Protein AF-A0A4Q3WSN3-F1 (afdb_monomer_lite)

pLDDT: mean 84.42, std 11.52, range [27.17, 97.75]

Structure (mmCIF, N/CA/C/O backbone):
data_AF-A0A4Q3WSN3-F1
#
_entry.id   AF-A0A4Q3WSN3-F1
#
loop_
_atom_site.group_PDB
_atom_site.id
_atom_site.type_symbol
_atom_site.label_atom_id
_atom_site.label_alt_id
_atom_site.label_comp_id
_atom_site.label_asym_id
_atom_site.label_entity_id
_atom_site.label_seq_id
_atom_site.pdbx_PDB_ins_code
_atom_site.Cartn_x
_atom_site.Cartn_y
_atom_site.Cartn_z
_atom_site.occupancy
_atom_site.B_iso_or_equiv
_atom_site.auth_seq_id
_atom_site.auth_comp_id
_atom_site.auth_asym_id
_atom_site.auth_atom_id
_atom_site.pdbx_PDB_model_num
ATOM 1 N N . MET A 1 1 ? 12.973 30.386 -37.280 1.00 54.97 1 MET A N 1
ATOM 2 C CA . MET A 1 1 ? 14.295 29.709 -37.227 1.00 54.97 1 MET A CA 1
ATOM 3 C C . MET A 1 1 ? 14.760 29.397 -35.796 1.00 54.97 1 MET A C 1
ATOM 5 O O . MET A 1 1 ? 15.075 28.245 -35.536 1.00 54.97 1 MET A O 1
ATOM 9 N N . LYS A 1 2 ? 14.720 30.347 -34.843 1.00 53.69 2 LYS A N 1
ATOM 10 C CA . LYS A 1 2 ? 15.169 30.148 -33.441 1.00 53.69 2 LYS A CA 1
ATOM 11 C C . LYS A 1 2 ? 14.444 29.024 -32.663 1.00 53.69 2 LYS A C 1
ATOM 13 O O . LYS A 1 2 ? 15.096 28.276 -31.946 1.00 53.69 2 LYS A O 1
ATOM 18 N N . ILE A 1 3 ? 13.136 28.836 -32.876 1.00 59.84 3 ILE A N 1
ATOM 19 C CA . ILE A 1 3 ? 12.333 27.790 -32.198 1.00 59.84 3 ILE A CA 1
ATOM 20 C C . ILE A 1 3 ? 12.778 26.368 -32.599 1.00 59.84 3 ILE A C 1
ATOM 22 O O . ILE A 1 3 ? 12.941 25.504 -31.742 1.00 59.84 3 ILE A O 1
ATOM 26 N N . LYS A 1 4 ? 13.068 26.132 -33.890 1.00 59.41 4 LYS A N 1
ATOM 27 C CA . LYS A 1 4 ? 13.553 24.828 -34.388 1.00 59.41 4 LYS A CA 1
ATOM 28 C C . LYS A 1 4 ? 14.944 24.475 -33.841 1.00 59.41 4 LYS A C 1
ATOM 30 O O . LYS A 1 4 ? 15.212 23.312 -33.558 1.00 59.41 4 LYS A O 1
ATOM 35 N N . VAL A 1 5 ? 15.805 25.478 -33.648 1.00 63.44 5 VAL A N 1
ATOM 36 C CA . VAL A 1 5 ? 17.151 25.301 -33.070 1.00 63.44 5 VAL A CA 1
ATOM 37 C C . VAL A 1 5 ? 17.076 24.952 -31.577 1.00 63.44 5 VAL A C 1
ATOM 39 O O . VAL A 1 5 ? 17.823 24.090 -31.117 1.00 63.44 5 VAL A O 1
ATOM 42 N N . GLY A 1 6 ? 16.149 25.564 -30.831 1.00 71.62 6 GLY A N 1
ATOM 43 C CA . GLY A 1 6 ? 15.911 25.243 -29.419 1.00 71.62 6 GLY A CA 1
ATOM 44 C C . GLY A 1 6 ? 15.385 23.821 -29.215 1.00 71.62 6 GLY A C 1
ATOM 45 O O . GLY A 1 6 ? 15.952 23.065 -28.428 1.00 71.62 6 GLY A O 1
ATOM 46 N N . LEU A 1 7 ? 14.373 23.418 -29.990 1.00 73.00 7 LEU A N 1
ATOM 47 C CA . LEU A 1 7 ? 13.791 22.073 -29.911 1.00 73.00 7 LEU A CA 1
ATOM 48 C C . LEU A 1 7 ? 14.817 20.977 -30.234 1.00 73.00 7 LEU A C 1
ATOM 50 O O . LEU A 1 7 ? 14.877 19.955 -29.554 1.00 73.00 7 LEU A O 1
ATOM 54 N N . HIS A 1 8 ? 15.678 21.212 -31.226 1.00 75.31 8 HIS A N 1
ATOM 55 C CA . HIS A 1 8 ? 16.747 20.279 -31.568 1.00 75.31 8 HIS A CA 1
ATOM 56 C C . HIS A 1 8 ? 17.756 20.104 -30.420 1.00 75.31 8 HIS A C 1
ATOM 58 O O . HIS A 1 8 ? 18.128 18.978 -30.098 1.00 75.31 8 HIS A O 1
ATOM 64 N N . ARG A 1 9 ? 18.156 21.192 -29.745 1.00 76.12 9 ARG A N 1
ATOM 65 C CA . ARG A 1 9 ? 19.045 21.119 -28.570 1.00 76.12 9 ARG A CA 1
ATOM 66 C C . ARG A 1 9 ? 18.406 20.373 -27.397 1.00 76.12 9 ARG A C 1
ATOM 68 O O . ARG A 1 9 ? 19.087 19.573 -26.762 1.00 76.12 9 ARG A O 1
ATOM 75 N N . ILE A 1 10 ? 17.114 20.582 -27.146 1.00 77.75 10 ILE A N 1
ATOM 76 C CA . ILE A 1 10 ? 16.371 19.873 -26.090 1.00 77.75 10 ILE A CA 1
ATOM 77 C C . ILE A 1 10 ? 16.348 18.367 -26.369 1.00 77.75 10 ILE A C 1
ATOM 79 O O . ILE A 1 10 ? 16.711 17.580 -25.499 1.00 77.75 10 ILE A O 1
ATOM 83 N N . LEU A 1 11 ? 16.016 17.961 -27.597 1.00 76.44 11 LEU A N 1
ATOM 84 C CA . LEU A 1 11 ? 16.022 16.550 -27.998 1.00 76.44 11 LEU A CA 1
ATOM 85 C C . LEU A 1 11 ? 17.419 15.920 -27.897 1.00 76.44 11 LEU A C 1
ATOM 87 O O . LEU A 1 11 ? 17.549 14.754 -27.525 1.00 76.44 11 LEU A O 1
ATOM 91 N N . LEU A 1 12 ? 18.477 16.686 -28.185 1.00 76.50 12 LEU A N 1
ATOM 92 C CA . LEU A 1 12 ? 19.854 16.220 -28.024 1.00 76.50 12 LEU A CA 1
ATOM 93 C C . LEU A 1 12 ? 20.207 15.953 -26.559 1.00 76.50 12 LEU A C 1
ATOM 95 O O . LEU A 1 12 ? 20.833 14.931 -26.299 1.00 76.50 12 LEU A O 1
ATOM 99 N N . VAL A 1 13 ? 19.807 16.826 -25.629 1.00 78.88 13 VAL A N 1
ATOM 100 C CA . VAL A 1 13 ? 20.036 16.648 -24.182 1.00 78.88 13 VAL A CA 1
ATOM 101 C C . VAL A 1 13 ? 19.176 15.510 -23.628 1.00 78.88 13 VAL A C 1
ATOM 103 O O . VAL A 1 13 ? 19.688 14.646 -22.918 1.00 78.88 13 VAL A O 1
ATOM 106 N N . MET A 1 14 ? 17.895 15.447 -24.001 1.00 79.62 14 MET A N 1
ATOM 107 C CA . MET A 1 14 ? 16.990 14.361 -23.603 1.00 79.62 14 MET A CA 1
ATOM 108 C C . MET A 1 14 ? 17.454 12.990 -24.108 1.00 79.62 14 MET A C 1
ATOM 110 O O . MET A 1 14 ? 17.225 11.990 -23.437 1.00 79.62 14 MET A O 1
ATOM 114 N N . GLY A 1 15 ? 18.142 12.931 -25.250 1.00 78.12 15 GLY A N 1
ATOM 115 C CA . GLY A 1 15 ? 18.692 11.695 -25.809 1.00 78.12 15 GLY A CA 1
ATOM 116 C C . GLY A 1 15 ? 20.049 11.253 -25.246 1.00 78.12 15 GLY A C 1
ATOM 117 O O . GLY A 1 15 ? 20.608 10.285 -25.762 1.00 78.12 15 GLY A O 1
ATOM 118 N N . GLN A 1 16 ? 20.620 11.945 -24.251 1.00 86.25 16 GLN A N 1
ATOM 119 C CA . GLN A 1 16 ? 21.882 11.540 -23.616 1.00 86.25 16 GLN A CA 1
ATOM 120 C C . GLN A 1 16 ? 21.647 10.512 -22.504 1.00 86.25 16 GLN A C 1
ATOM 122 O O . GLN A 1 16 ? 20.782 10.698 -21.652 1.00 86.25 16 GLN A O 1
ATOM 127 N N . MET A 1 17 ? 22.500 9.481 -22.436 1.00 83.31 17 MET A N 1
ATOM 128 C CA . MET A 1 17 ? 22.456 8.489 -21.348 1.00 83.31 17 MET A CA 1
ATOM 129 C C . MET A 1 17 ? 22.613 9.129 -19.962 1.00 83.31 17 MET A C 1
ATOM 131 O O . MET A 1 17 ? 21.962 8.705 -19.014 1.00 83.31 17 MET A O 1
ATOM 135 N N . ARG A 1 18 ? 23.425 10.191 -19.849 1.00 88.94 18 ARG A N 1
ATOM 136 C CA . ARG A 1 18 ? 23.633 10.922 -18.591 1.00 88.94 18 ARG A CA 1
ATOM 137 C C . ARG A 1 18 ? 22.324 11.486 -18.033 1.00 88.94 18 ARG A C 1
ATOM 139 O O . ARG A 1 18 ? 22.089 11.375 -16.836 1.00 88.94 18 ARG A O 1
ATOM 146 N N . THR A 1 19 ? 21.474 12.046 -18.892 1.00 90.06 19 THR A N 1
ATOM 147 C CA . THR A 1 19 ? 20.172 12.602 -18.502 1.00 90.06 19 THR A CA 1
ATOM 148 C C . THR A 1 19 ? 19.274 11.524 -17.903 1.00 90.06 19 THR A C 1
ATOM 150 O O . THR A 1 19 ? 18.751 11.707 -16.809 1.00 90.06 19 THR A O 1
ATOM 153 N N . ALA A 1 20 ? 19.158 10.372 -18.572 1.00 88.00 20 ALA A N 1
ATOM 154 C CA . ALA A 1 20 ? 18.346 9.254 -18.096 1.00 88.00 20 ALA A CA 1
ATOM 155 C C . ALA A 1 20 ? 18.846 8.697 -16.751 1.00 88.00 20 ALA A C 1
ATOM 157 O O . ALA A 1 20 ? 18.042 8.446 -15.858 1.00 88.00 20 ALA A O 1
ATOM 158 N N . VAL A 1 21 ? 20.166 8.555 -16.573 1.00 91.00 21 VAL A N 1
ATOM 159 C CA . VAL A 1 21 ? 20.759 8.077 -15.309 1.00 91.00 21 VAL A CA 1
ATOM 160 C C . VAL A 1 21 ? 20.507 9.059 -14.161 1.00 91.00 21 VAL A C 1
ATOM 162 O O . VAL A 1 21 ? 20.160 8.630 -13.064 1.00 91.00 21 VAL A O 1
ATOM 165 N N . ILE A 1 22 ? 20.622 10.369 -14.407 1.00 94.56 22 ILE A N 1
ATOM 166 C CA . ILE A 1 22 ? 20.301 11.393 -13.402 1.00 94.56 22 ILE A CA 1
ATOM 167 C C . ILE A 1 22 ? 18.818 11.323 -13.021 1.00 94.56 22 ILE A C 1
ATOM 169 O O . ILE A 1 22 ? 18.500 11.307 -11.836 1.00 94.56 22 ILE A O 1
ATOM 173 N N . LEU A 1 23 ? 17.915 11.238 -14.004 1.00 93.88 23 LEU A N 1
ATOM 174 C CA . LEU A 1 23 ? 16.472 11.137 -13.759 1.00 93.88 23 LEU A CA 1
ATOM 175 C C . LEU A 1 23 ? 16.110 9.875 -12.967 1.00 93.88 23 LEU A C 1
ATOM 177 O O . LEU A 1 23 ? 15.307 9.948 -12.042 1.00 93.88 23 LEU A O 1
ATOM 181 N N . LEU A 1 24 ? 16.745 8.741 -13.272 1.00 92.81 24 LEU A N 1
ATOM 182 C CA . LEU A 1 24 ? 16.567 7.508 -12.509 1.00 92.81 24 LEU A CA 1
ATOM 183 C C . LEU A 1 24 ? 17.041 7.666 -11.054 1.00 92.81 24 LEU A C 1
ATOM 185 O O . LEU A 1 24 ? 16.343 7.243 -10.135 1.00 92.81 24 LEU A O 1
ATOM 189 N N . GLY A 1 25 ? 18.189 8.317 -10.836 1.00 95.94 25 GLY A N 1
ATOM 190 C CA . GLY A 1 25 ? 18.681 8.642 -9.495 1.00 95.94 25 GLY A CA 1
ATOM 191 C C . GLY A 1 25 ? 17.732 9.561 -8.719 1.00 95.94 25 GLY A C 1
ATOM 192 O O . GLY A 1 25 ? 17.478 9.327 -7.540 1.00 95.94 25 GLY A O 1
ATOM 193 N N . LEU A 1 26 ? 17.140 10.557 -9.384 1.00 95.69 26 LEU A N 1
ATOM 194 C CA . LEU A 1 26 ? 16.126 11.428 -8.783 1.00 95.69 26 LEU A CA 1
ATOM 195 C C . LEU A 1 26 ? 14.852 10.658 -8.408 1.00 95.69 26 LEU A C 1
ATOM 197 O O . LEU A 1 26 ? 14.336 10.861 -7.312 1.00 95.69 26 LEU A O 1
ATOM 201 N N . CYS A 1 27 ? 14.374 9.742 -9.259 1.00 93.94 27 CYS A N 1
ATOM 202 C CA . CYS A 1 27 ? 13.260 8.853 -8.912 1.00 93.94 27 CYS A CA 1
ATOM 203 C C . CYS A 1 27 ? 13.571 7.999 -7.675 1.00 93.94 27 CYS A C 1
ATOM 205 O O . CYS A 1 27 ? 12.702 7.829 -6.821 1.00 93.94 27 CYS A O 1
ATOM 207 N N . ALA A 1 28 ? 14.795 7.473 -7.564 1.00 94.25 28 ALA A N 1
ATOM 208 C CA . ALA A 1 28 ? 15.207 6.671 -6.415 1.00 94.25 28 ALA A CA 1
ATOM 209 C C . ALA A 1 28 ? 15.218 7.500 -5.120 1.00 94.25 28 ALA A C 1
ATOM 211 O O . ALA A 1 28 ? 14.598 7.097 -4.138 1.00 94.25 28 ALA A O 1
ATOM 212 N N . LEU A 1 29 ? 15.833 8.688 -5.138 1.00 94.88 29 LEU A N 1
ATOM 213 C CA . LEU A 1 29 ? 15.851 9.600 -3.987 1.00 94.88 29 LEU A CA 1
ATOM 214 C C . LEU A 1 29 ? 14.441 10.027 -3.567 1.00 94.88 29 LEU A C 1
ATOM 216 O O . LEU A 1 29 ? 14.118 10.028 -2.382 1.00 94.88 29 LEU A O 1
ATOM 220 N N . ALA A 1 30 ? 13.585 10.341 -4.536 1.00 92.31 30 ALA A N 1
ATOM 221 C CA . ALA A 1 30 ? 12.192 10.669 -4.281 1.00 92.31 30 ALA A CA 1
ATOM 222 C C . ALA A 1 30 ? 11.421 9.511 -3.633 1.00 92.31 30 ALA A C 1
ATOM 224 O O . ALA A 1 30 ? 10.671 9.719 -2.683 1.00 92.31 30 ALA A O 1
ATOM 225 N N . SER A 1 31 ? 11.637 8.287 -4.123 1.00 91.81 31 SER A N 1
ATOM 226 C CA . SER A 1 31 ? 11.003 7.087 -3.569 1.00 91.81 31 SER A CA 1
ATOM 227 C C . SER A 1 31 ? 11.462 6.828 -2.132 1.00 91.81 31 SER A C 1
ATOM 229 O O . SER A 1 31 ? 10.642 6.479 -1.291 1.00 91.81 31 SER A O 1
ATOM 231 N N . MET A 1 32 ? 12.746 7.057 -1.829 1.00 93.62 32 MET A N 1
ATOM 232 C CA . MET A 1 32 ? 13.281 6.976 -0.463 1.00 93.62 32 MET A CA 1
ATOM 233 C C . MET A 1 32 ? 12.695 8.050 0.461 1.00 93.62 32 MET A C 1
ATOM 235 O O . MET A 1 32 ? 12.405 7.772 1.618 1.00 93.62 32 MET A O 1
ATOM 239 N N . ALA A 1 33 ? 12.485 9.275 -0.024 1.00 89.31 33 ALA A N 1
ATOM 240 C CA . ALA A 1 33 ? 11.832 10.308 0.780 1.00 89.31 33 ALA A CA 1
ATOM 241 C C . ALA A 1 33 ? 10.401 9.894 1.173 1.00 89.31 33 ALA A C 1
ATOM 243 O O . ALA A 1 33 ? 9.985 10.119 2.306 1.00 89.31 33 ALA A O 1
ATOM 244 N N . GLY A 1 34 ? 9.683 9.212 0.273 1.00 86.00 34 GLY A N 1
ATOM 245 C CA . GLY A 1 34 ? 8.345 8.681 0.544 1.00 86.00 34 GLY A CA 1
ATOM 246 C C . GLY A 1 34 ? 8.291 7.586 1.612 1.00 86.00 34 GLY A C 1
ATOM 247 O O . GLY A 1 34 ? 7.229 7.360 2.177 1.00 86.00 34 GLY A O 1
ATOM 248 N N . THR A 1 35 ? 9.406 6.927 1.946 1.00 89.25 35 THR A N 1
ATOM 249 C CA . THR A 1 35 ? 9.421 5.934 3.035 1.00 89.25 35 THR A CA 1
ATOM 250 C C . THR A 1 35 ? 9.577 6.557 4.421 1.00 89.25 35 THR A C 1
ATOM 252 O O . THR A 1 35 ? 9.413 5.855 5.411 1.00 89.25 35 THR A O 1
ATOM 255 N N . LEU A 1 36 ? 9.910 7.852 4.513 1.00 90.06 36 LEU A N 1
ATOM 256 C CA . LEU A 1 36 ? 10.064 8.556 5.794 1.00 90.06 36 LEU A CA 1
ATOM 257 C C . LEU A 1 36 ? 8.726 8.974 6.415 1.00 90.06 36 LEU A C 1
ATOM 259 O O . LEU A 1 36 ? 8.669 9.268 7.604 1.00 90.06 36 LEU A O 1
ATOM 263 N N . VAL A 1 37 ? 7.666 9.031 5.608 1.00 88.94 37 VAL A N 1
ATOM 264 C CA . VAL A 1 37 ? 6.330 9.471 6.018 1.00 88.94 37 VAL A CA 1
ATOM 265 C C . VAL A 1 37 ? 5.345 8.374 5.648 1.00 88.94 37 VAL A C 1
ATOM 267 O O . VAL A 1 37 ? 5.343 7.912 4.505 1.00 88.94 37 VAL A O 1
ATOM 270 N N . VAL A 1 38 ? 4.499 7.961 6.595 1.00 87.19 38 VAL A N 1
ATOM 271 C CA . VAL A 1 38 ? 3.431 6.987 6.323 1.00 87.19 38 VAL A CA 1
ATOM 272 C C . VAL A 1 38 ? 2.556 7.534 5.198 1.00 87.19 38 VAL A C 1
ATOM 274 O O . VAL A 1 38 ? 2.161 8.693 5.244 1.00 87.19 38 VAL A O 1
ATOM 277 N N . GLN A 1 39 ? 2.296 6.745 4.157 1.00 87.56 39 GLN A N 1
ATOM 278 C CA . GLN A 1 39 ? 1.632 7.222 2.938 1.00 87.56 39 GLN A CA 1
ATOM 279 C C . GLN A 1 39 ? 0.114 7.008 2.998 1.00 87.56 39 GLN A C 1
ATOM 281 O O . GLN A 1 39 ? -0.350 5.960 3.444 1.00 87.56 39 GLN A O 1
ATOM 286 N N . GLY A 1 40 ? -0.652 7.959 2.461 1.00 84.06 40 GLY A N 1
ATOM 287 C CA . GLY A 1 40 ? -2.086 7.808 2.202 1.00 84.06 40 GLY A CA 1
ATOM 288 C C . GLY A 1 40 ? -2.999 7.829 3.431 1.00 84.06 40 GLY A C 1
ATOM 289 O O . GLY A 1 40 ? -4.118 7.326 3.333 1.00 84.06 40 GLY A O 1
ATOM 290 N N . LEU A 1 41 ? -2.553 8.387 4.560 1.00 83.69 41 LEU A N 1
ATOM 291 C CA . LEU A 1 41 ? -3.412 8.559 5.735 1.00 83.69 41 LEU A CA 1
ATOM 292 C C . LEU A 1 41 ? -4.410 9.721 5.550 1.00 83.69 41 LEU A C 1
ATOM 294 O O . LEU A 1 41 ? -4.170 10.641 4.755 1.00 83.69 41 LEU A O 1
ATOM 298 N N . PRO A 1 42 ? -5.525 9.719 6.297 1.00 83.56 42 PRO A N 1
ATOM 299 C CA . PRO A 1 42 ? -6.348 10.904 6.495 1.00 83.56 42 PRO A CA 1
ATOM 300 C C . PRO A 1 42 ? -5.538 12.096 7.026 1.00 83.56 42 PRO A C 1
ATOM 302 O O . PRO A 1 42 ? -4.603 11.941 7.812 1.00 83.56 42 PRO A O 1
ATOM 305 N N . ILE A 1 43 ? -5.923 13.322 6.650 1.00 85.00 43 ILE A N 1
ATOM 306 C CA . ILE A 1 43 ? -5.222 14.533 7.128 1.00 85.00 43 ILE A CA 1
ATOM 307 C C . ILE A 1 43 ? -5.269 14.679 8.655 1.00 85.00 43 ILE A C 1
ATOM 309 O O . ILE A 1 43 ? -4.337 15.224 9.238 1.00 85.00 43 ILE A O 1
ATOM 313 N N . GLN A 1 44 ? -6.332 14.178 9.291 1.00 85.38 44 GLN A N 1
ATOM 314 C CA . GLN A 1 44 ? -6.528 14.223 10.743 1.00 85.38 44 GLN A CA 1
ATOM 315 C C . GLN A 1 44 ? -5.375 13.506 11.464 1.00 85.38 44 GLN A C 1
ATOM 317 O O . GLN A 1 44 ? -4.793 14.052 12.398 1.00 85.38 44 GLN A O 1
ATOM 322 N N . ASP A 1 45 ? -4.989 12.336 10.952 1.00 87.50 45 ASP A N 1
ATOM 323 C CA . ASP A 1 45 ? -3.947 11.489 11.534 1.00 87.50 45 ASP A CA 1
ATOM 324 C C . ASP A 1 45 ? -2.565 12.126 11.351 1.00 87.50 45 ASP A C 1
ATOM 326 O O . ASP A 1 45 ? -1.751 12.140 12.270 1.00 87.50 45 ASP A O 1
ATOM 330 N N . TYR A 1 46 ? -2.317 12.769 10.203 1.00 90.06 46 TYR A N 1
ATOM 331 C CA . TYR A 1 46 ? -1.100 13.564 10.023 1.00 90.06 46 TYR A CA 1
ATOM 332 C C . TYR A 1 46 ? -1.038 14.770 10.966 1.00 90.06 46 TYR A C 1
ATOM 334 O O . TYR A 1 46 ? 0.046 15.131 11.421 1.00 90.06 46 TYR A O 1
ATOM 342 N N . VAL A 1 47 ? -2.170 15.428 11.236 1.00 91.12 47 VAL A N 1
ATOM 343 C CA . VAL A 1 47 ? -2.230 16.553 12.181 1.00 91.12 47 VAL A CA 1
ATOM 344 C C . VAL A 1 47 ? -1.984 16.075 13.610 1.00 91.12 47 VAL A C 1
ATOM 346 O O . VAL A 1 47 ? -1.294 16.777 14.345 1.00 91.12 47 VAL A O 1
ATOM 349 N N . ALA A 1 48 ? -2.505 14.906 13.984 1.00 89.00 48 ALA A N 1
ATOM 350 C CA . ALA A 1 48 ? -2.264 14.304 15.291 1.00 89.00 48 ALA A CA 1
ATOM 351 C C . ALA A 1 48 ? -0.779 13.958 15.494 1.00 89.00 48 ALA A C 1
ATOM 353 O O . ALA A 1 48 ? -0.216 14.293 16.531 1.00 89.00 48 ALA A O 1
ATOM 354 N N . GLU A 1 49 ? -0.134 13.371 14.482 1.00 89.62 49 GLU A N 1
ATOM 355 C CA . GLU A 1 49 ? 1.261 12.917 14.569 1.00 89.62 49 GLU A CA 1
ATOM 356 C C . GLU A 1 49 ? 2.285 14.062 14.431 1.00 89.62 49 GLU A C 1
ATOM 358 O O . GLU A 1 49 ? 3.252 14.149 15.185 1.00 89.62 49 GLU A O 1
ATOM 363 N N . TYR A 1 50 ? 2.095 14.966 13.461 1.00 90.69 50 TYR A N 1
ATOM 364 C CA . TYR A 1 50 ? 3.100 15.975 13.084 1.00 90.69 50 TYR A CA 1
ATOM 365 C C . TYR A 1 50 ? 2.708 17.416 13.452 1.00 90.69 50 TYR A C 1
ATOM 367 O O . TYR A 1 50 ? 3.502 18.349 13.284 1.00 90.69 50 TYR A O 1
ATOM 375 N N . GLY A 1 51 ? 1.480 17.634 13.921 1.00 93.00 51 GLY A N 1
ATOM 376 C CA . GLY A 1 51 ? 0.916 18.960 14.150 1.00 93.00 51 GLY A CA 1
ATOM 377 C C . GLY A 1 51 ? 0.445 19.660 12.866 1.00 93.00 51 GLY A C 1
ATOM 378 O O . GLY A 1 51 ? 0.818 19.323 11.740 1.00 93.00 51 GLY A O 1
ATOM 379 N N . VAL A 1 52 ? -0.374 20.704 13.035 1.00 92.38 52 VAL A N 1
ATOM 380 C CA . VAL A 1 52 ? -1.081 21.396 11.936 1.00 92.38 52 VAL A CA 1
ATOM 381 C C . VAL A 1 52 ? -0.139 21.948 10.857 1.00 92.38 52 VAL A C 1
ATOM 383 O O . VAL A 1 52 ? -0.447 21.879 9.665 1.00 92.38 52 VAL A O 1
ATOM 386 N N . VAL A 1 53 ? 1.002 22.518 11.258 1.00 95.19 53 VAL A N 1
ATOM 387 C CA . VAL A 1 53 ? 1.939 23.170 10.327 1.00 95.19 53 VAL A CA 1
ATOM 388 C C . VAL A 1 53 ? 2.618 22.139 9.427 1.00 95.19 53 VAL A C 1
ATOM 390 O O . VAL A 1 53 ? 2.575 22.277 8.204 1.00 95.19 53 VAL A O 1
ATOM 393 N N . TRP A 1 54 ? 3.207 21.091 10.005 1.00 92.81 54 TRP A N 1
ATOM 394 C CA . TRP A 1 54 ? 3.934 20.080 9.237 1.00 92.81 54 TRP A CA 1
ATOM 395 C C . TRP A 1 54 ? 3.002 19.184 8.430 1.00 92.81 54 TRP A C 1
ATOM 397 O O . TRP A 1 54 ? 3.301 18.928 7.266 1.00 92.81 54 TRP A O 1
ATOM 407 N N . ALA A 1 55 ? 1.837 18.813 8.971 1.00 92.38 55 ALA A N 1
ATOM 408 C CA . ALA A 1 55 ? 0.815 18.088 8.217 1.00 92.38 55 ALA A CA 1
ATOM 409 C C . ALA A 1 55 ? 0.437 18.833 6.927 1.00 92.38 55 ALA A C 1
ATOM 411 O O . ALA A 1 55 ? 0.375 18.247 5.847 1.00 92.38 55 ALA A O 1
ATOM 412 N N . ARG A 1 56 ? 0.278 20.159 7.008 1.00 91.44 56 ARG A N 1
ATOM 413 C CA . ARG A 1 56 ? -0.019 21.013 5.853 1.00 91.44 56 ARG A CA 1
ATOM 414 C C . ARG A 1 56 ? 1.137 21.082 4.849 1.00 91.44 56 ARG A C 1
ATOM 416 O O . ARG A 1 56 ? 0.891 21.057 3.644 1.00 91.44 56 ARG A O 1
ATOM 423 N N . VAL A 1 57 ? 2.383 21.165 5.320 1.00 93.44 57 VAL A N 1
ATOM 424 C CA . VAL A 1 57 ? 3.573 21.139 4.450 1.00 93.44 57 VAL A CA 1
ATOM 425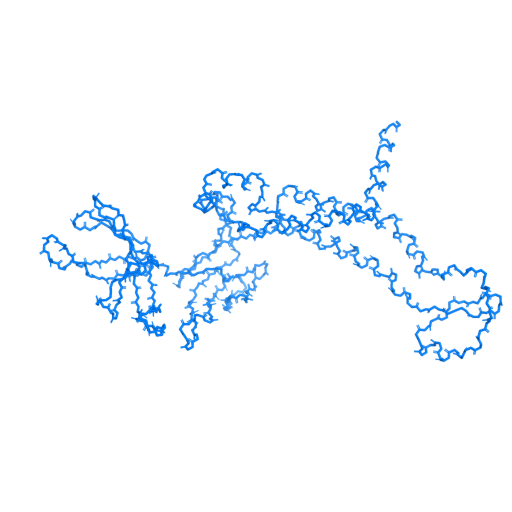 C C . VAL A 1 57 ? 3.660 19.809 3.705 1.00 93.44 57 VAL A C 1
ATOM 427 O O . VAL A 1 57 ? 3.782 19.809 2.479 1.00 93.44 57 VAL A O 1
ATOM 430 N N . LEU A 1 58 ? 3.547 18.684 4.414 1.00 92.75 58 LEU A N 1
ATOM 431 C CA . LEU A 1 58 ? 3.567 17.342 3.826 1.00 92.75 58 LEU A CA 1
ATOM 432 C C . LEU A 1 58 ? 2.453 17.175 2.786 1.00 92.75 58 LEU A C 1
ATOM 434 O O . LEU A 1 58 ? 2.695 16.667 1.691 1.00 92.75 58 LEU A O 1
ATOM 438 N N . TRP A 1 59 ? 1.259 17.677 3.102 1.00 89.69 59 TRP A N 1
ATOM 439 C CA . TRP A 1 59 ? 0.103 17.633 2.217 1.00 89.69 59 TRP A CA 1
ATOM 440 C C . TRP A 1 59 ? 0.330 18.401 0.910 1.00 89.69 59 TRP A C 1
ATOM 442 O O . TRP A 1 59 ? 0.234 17.833 -0.177 1.00 89.69 59 TRP A O 1
ATOM 452 N N . TYR A 1 60 ? 0.679 19.690 0.986 1.00 90.81 60 TYR A N 1
ATOM 453 C CA . TYR A 1 60 ? 0.823 20.527 -0.212 1.00 90.81 60 TYR A CA 1
ATOM 454 C C . TYR A 1 60 ? 2.043 20.183 -1.064 1.00 90.81 60 TYR A C 1
ATOM 456 O O . TYR A 1 60 ? 2.022 20.371 -2.280 1.00 90.81 60 TYR A O 1
ATOM 464 N N . THR A 1 61 ? 3.106 19.667 -0.448 1.00 92.38 61 THR A N 1
ATOM 465 C CA . THR A 1 61 ? 4.265 19.153 -1.189 1.00 92.38 61 THR A CA 1
ATOM 466 C C . THR A 1 61 ? 3.977 17.806 -1.855 1.00 92.38 61 THR A C 1
ATOM 468 O O . THR A 1 61 ? 4.727 17.402 -2.743 1.00 92.38 61 THR A O 1
ATOM 471 N N . GLY A 1 62 ? 2.892 17.118 -1.483 1.00 91.38 62 GLY A N 1
ATOM 472 C CA . GLY A 1 62 ? 2.559 15.783 -1.977 1.00 91.38 62 GLY A CA 1
ATOM 473 C C . GLY A 1 62 ? 3.432 14.679 -1.375 1.00 91.38 62 GLY A C 1
ATOM 474 O O . GLY A 1 62 ? 3.522 13.602 -1.953 1.00 91.38 62 GLY A O 1
ATOM 475 N N . LEU A 1 63 ? 4.088 14.929 -0.236 1.00 91.88 63 LEU A N 1
ATOM 476 C CA . LEU A 1 63 ? 4.895 13.926 0.472 1.00 91.88 63 LEU A CA 1
ATOM 477 C C . LEU A 1 63 ? 4.042 12.851 1.165 1.00 91.88 63 LEU A C 1
ATOM 479 O O . LEU A 1 63 ? 4.570 11.806 1.532 1.00 91.88 63 LEU A O 1
ATOM 483 N N . THR A 1 64 ? 2.738 13.088 1.315 1.00 90.56 64 THR A N 1
ATOM 484 C CA . THR A 1 64 ? 1.761 12.117 1.836 1.00 90.56 64 THR A CA 1
ATOM 485 C C . THR A 1 64 ? 1.298 11.092 0.791 1.00 90.56 64 THR A C 1
ATOM 487 O O . THR A 1 64 ? 0.807 10.030 1.164 1.00 90.56 64 THR A O 1
ATOM 490 N N . ASP A 1 65 ? 1.456 11.384 -0.507 1.00 89.12 65 ASP A N 1
ATOM 491 C CA . ASP A 1 65 ? 1.194 10.467 -1.630 1.00 89.12 65 ASP A CA 1
ATOM 492 C C . ASP A 1 65 ? 2.216 10.732 -2.754 1.00 89.12 65 ASP A C 1
ATOM 494 O O . ASP A 1 65 ? 1.907 11.285 -3.818 1.00 89.12 65 ASP A O 1
ATOM 498 N N . VAL A 1 66 ? 3.479 10.370 -2.491 1.00 92.12 66 VAL A N 1
ATOM 499 C CA . VAL A 1 66 ? 4.631 10.707 -3.352 1.00 92.12 66 VAL A CA 1
ATOM 500 C C . VAL A 1 66 ? 4.455 10.200 -4.782 1.00 92.12 66 VAL A C 1
ATOM 502 O O . VAL A 1 66 ? 4.793 10.895 -5.738 1.00 92.12 66 VAL A O 1
ATOM 505 N N . PHE A 1 67 ? 3.893 9.003 -4.956 1.00 89.31 67 PHE A N 1
ATOM 506 C CA . PHE A 1 67 ? 3.770 8.368 -6.271 1.00 89.31 67 PHE A CA 1
ATOM 507 C C . PHE A 1 67 ? 2.727 9.033 -7.177 1.00 89.31 67 PHE A C 1
ATOM 509 O O . PHE A 1 67 ? 2.778 8.849 -8.395 1.00 89.31 67 PHE A O 1
ATOM 516 N N . ARG A 1 68 ? 1.810 9.826 -6.608 1.00 89.56 68 ARG A N 1
ATOM 517 C CA . ARG A 1 68 ? 0.859 10.660 -7.358 1.00 89.56 68 ARG A CA 1
ATOM 518 C C . ARG A 1 68 ? 1.240 12.137 -7.389 1.00 89.56 68 ARG A C 1
ATOM 520 O O . ARG A 1 68 ? 0.604 12.910 -8.108 1.00 89.56 68 ARG A O 1
ATOM 527 N N . ALA A 1 69 ? 2.268 12.544 -6.647 1.00 92.06 69 ALA A N 1
ATOM 528 C CA . ALA A 1 69 ? 2.696 13.929 -6.597 1.00 92.06 69 ALA A CA 1
ATOM 529 C C . ALA A 1 69 ? 3.151 14.421 -7.980 1.00 92.06 69 ALA A C 1
ATOM 531 O O . ALA A 1 69 ? 3.908 13.757 -8.694 1.00 92.06 69 ALA A O 1
ATOM 532 N N . TRP A 1 70 ? 2.710 15.624 -8.357 1.00 93.00 70 TRP A N 1
ATOM 533 C CA . TRP A 1 70 ? 2.948 16.198 -9.687 1.00 93.00 70 TRP A CA 1
ATOM 534 C C . TRP A 1 70 ? 4.438 16.273 -10.048 1.00 93.00 70 TRP A C 1
ATOM 536 O O . TRP A 1 70 ? 4.806 16.076 -11.205 1.00 93.00 70 TRP A O 1
ATOM 546 N N . TRP A 1 71 ? 5.304 16.523 -9.063 1.00 94.81 71 TRP A N 1
ATOM 547 C CA . TRP A 1 71 ? 6.747 16.612 -9.261 1.00 94.81 71 TRP A CA 1
ATOM 548 C C . TRP A 1 71 ? 7.365 15.230 -9.516 1.00 94.81 71 TRP A C 1
ATOM 550 O O . TRP A 1 71 ? 8.216 15.103 -10.395 1.00 94.81 71 TRP A O 1
ATOM 560 N N . PHE A 1 72 ? 6.904 14.179 -8.828 1.00 94.69 72 PHE A N 1
ATOM 561 C CA . PHE A 1 72 ? 7.389 12.811 -9.025 1.00 94.69 72 PHE A CA 1
ATOM 562 C C . PHE A 1 72 ? 6.941 12.269 -10.381 1.00 94.69 72 PHE A C 1
ATOM 564 O O . PHE A 1 72 ? 7.757 11.776 -11.162 1.00 94.69 72 PHE A O 1
ATOM 571 N N . VAL A 1 73 ? 5.654 12.441 -10.698 1.00 94.00 73 VAL A N 1
ATOM 572 C CA . VAL A 1 73 ? 5.086 12.094 -12.007 1.00 94.00 73 VAL A CA 1
ATOM 573 C C . VAL A 1 73 ? 5.798 12.870 -13.113 1.00 94.00 73 VAL A C 1
ATOM 575 O O . VAL A 1 73 ? 6.129 12.293 -14.146 1.00 94.00 73 VAL A O 1
ATOM 578 N N . GLY A 1 74 ? 6.119 14.146 -12.880 1.00 94.88 74 GLY A N 1
ATOM 579 C CA . GLY A 1 74 ? 6.946 14.952 -13.771 1.00 94.88 74 GLY A CA 1
ATOM 580 C C . GLY A 1 74 ? 8.298 14.295 -14.054 1.00 94.88 74 GLY A C 1
ATOM 581 O O . GLY A 1 74 ? 8.615 14.037 -15.214 1.00 94.88 74 GLY A O 1
ATOM 582 N N . ILE A 1 75 ? 9.072 13.952 -13.018 1.00 94.62 75 ILE A N 1
ATOM 583 C CA . ILE A 1 75 ? 10.371 13.271 -13.178 1.00 94.62 75 ILE A CA 1
ATOM 584 C C . ILE A 1 75 ? 10.203 11.955 -13.957 1.00 94.62 75 ILE A C 1
ATOM 586 O O . ILE A 1 75 ? 10.981 11.682 -14.873 1.00 94.62 75 ILE A O 1
ATOM 590 N N . LEU A 1 76 ? 9.166 11.171 -13.653 1.00 94.44 76 LEU A N 1
ATOM 591 C CA . LEU A 1 76 ? 8.904 9.881 -14.294 1.00 94.44 76 LEU A CA 1
ATOM 592 C C . LEU A 1 76 ? 8.530 10.021 -15.782 1.00 94.44 76 LEU A C 1
ATOM 594 O O . LEU A 1 76 ? 9.037 9.278 -16.622 1.00 94.44 76 LEU A O 1
ATOM 598 N N . VAL A 1 77 ? 7.706 11.010 -16.140 1.00 94.50 77 VAL A N 1
ATOM 599 C CA . VAL A 1 77 ? 7.363 11.330 -17.538 1.00 94.50 77 VAL A CA 1
ATOM 600 C C . VAL A 1 77 ? 8.590 11.832 -18.304 1.00 94.50 77 VAL A C 1
ATOM 602 O O . VAL A 1 77 ? 8.806 11.450 -19.461 1.00 94.50 77 VAL A O 1
ATOM 605 N N . PHE A 1 78 ? 9.439 12.641 -17.667 1.00 93.62 78 PHE A N 1
ATOM 606 C CA . PHE A 1 78 ? 10.713 13.065 -18.249 1.00 93.62 78 PHE A CA 1
ATOM 607 C C . PHE A 1 78 ? 11.658 11.880 -18.471 1.00 93.62 78 PHE A C 1
ATOM 609 O O . PHE A 1 78 ? 12.287 11.799 -19.530 1.00 93.62 78 PHE A O 1
ATOM 616 N N . LEU A 1 79 ? 11.725 10.938 -17.526 1.00 93.94 79 LEU A N 1
ATOM 617 C CA . LEU A 1 79 ? 12.496 9.704 -17.668 1.00 93.94 79 LEU A CA 1
ATOM 618 C C . LEU A 1 79 ? 11.987 8.879 -18.855 1.00 93.94 79 LEU A C 1
ATOM 620 O O . LEU A 1 79 ? 12.780 8.518 -19.723 1.00 93.94 79 LEU A O 1
ATOM 624 N N . LEU A 1 80 ? 10.673 8.650 -18.948 1.00 94.88 80 LEU A N 1
ATOM 625 C CA . LEU A 1 80 ? 10.046 7.942 -20.070 1.00 94.88 80 LEU A CA 1
ATOM 626 C C . LEU A 1 80 ? 10.365 8.605 -21.413 1.00 94.88 80 LEU A C 1
ATOM 628 O O . LEU A 1 80 ? 10.731 7.925 -22.374 1.00 94.88 80 LEU A O 1
ATOM 632 N N . THR A 1 81 ? 10.282 9.933 -21.476 1.00 93.38 81 THR A N 1
ATOM 633 C CA . THR A 1 81 ? 10.597 10.702 -22.686 1.00 93.38 81 THR A CA 1
ATOM 634 C C . THR A 1 81 ? 12.076 10.568 -23.053 1.00 93.38 81 THR A C 1
ATOM 636 O O . THR A 1 81 ? 12.404 10.278 -24.202 1.00 93.38 81 THR A O 1
ATOM 639 N N . SER A 1 82 ? 12.981 10.716 -22.081 1.00 93.44 82 SER A N 1
ATOM 640 C CA . SER A 1 82 ? 14.429 10.597 -22.287 1.00 93.44 82 SER A CA 1
ATOM 641 C C . SER A 1 82 ? 14.825 9.199 -22.773 1.00 93.44 82 SER A C 1
ATOM 643 O O . SER A 1 82 ? 15.527 9.066 -23.779 1.00 93.44 82 SER A O 1
ATOM 645 N N . VAL A 1 83 ? 14.317 8.151 -22.118 1.00 93.00 83 VAL A N 1
ATOM 646 C CA . VAL A 1 83 ? 14.554 6.751 -22.500 1.00 93.00 83 VAL A CA 1
ATOM 647 C C . VAL A 1 83 ? 13.988 6.476 -23.895 1.00 93.00 83 VAL A C 1
ATOM 649 O O . VAL A 1 83 ? 14.683 5.886 -24.722 1.00 93.00 83 VAL A O 1
ATOM 652 N N . SER A 1 84 ? 12.788 6.972 -24.210 1.00 92.81 84 SER A N 1
ATOM 653 C CA . SER A 1 84 ? 12.182 6.825 -25.541 1.00 92.81 84 SER A CA 1
ATOM 654 C C . SER A 1 84 ? 13.031 7.480 -26.633 1.00 92.81 84 SER A C 1
ATOM 656 O O . SER A 1 84 ? 13.356 6.834 -27.628 1.00 92.81 84 SER A O 1
ATOM 658 N N . VAL A 1 85 ? 13.474 8.728 -26.433 1.00 92.00 85 VAL A N 1
ATOM 659 C CA . VAL A 1 85 ? 14.352 9.432 -27.386 1.00 92.00 85 VAL A CA 1
ATOM 660 C C . VAL A 1 85 ? 15.690 8.702 -27.546 1.00 92.00 85 VAL A C 1
ATOM 662 O O . VAL A 1 85 ? 16.187 8.568 -28.668 1.00 92.00 85 VAL A O 1
ATOM 665 N N . CYS A 1 86 ? 16.263 8.180 -26.455 1.00 89.19 86 CYS A N 1
ATOM 666 C CA . CYS A 1 86 ? 17.488 7.380 -26.493 1.00 89.19 86 CYS A CA 1
ATOM 667 C C . CYS A 1 86 ? 17.316 6.122 -27.363 1.00 89.19 86 CYS A C 1
ATOM 669 O O . CYS A 1 86 ? 18.161 5.861 -28.226 1.00 89.19 86 CYS A O 1
ATOM 671 N N . VAL A 1 87 ? 16.210 5.388 -27.190 1.00 90.56 87 VAL A N 1
ATOM 672 C CA . VAL A 1 87 ? 15.877 4.196 -27.990 1.00 90.56 87 VAL A CA 1
ATOM 673 C C . VAL A 1 87 ? 15.636 4.550 -29.450 1.00 90.56 87 VAL A C 1
ATOM 675 O O . VAL A 1 87 ? 16.184 3.892 -30.329 1.00 90.56 87 VAL A O 1
ATOM 678 N N . MET A 1 88 ? 14.878 5.608 -29.736 1.00 89.19 88 MET A N 1
ATOM 679 C CA . MET A 1 88 ? 14.600 6.032 -31.112 1.00 89.19 88 MET A CA 1
ATOM 680 C C . MET A 1 88 ? 15.875 6.423 -31.866 1.00 89.19 88 MET A C 1
ATOM 682 O O . MET A 1 88 ? 16.016 6.121 -33.050 1.00 89.19 88 MET A O 1
ATOM 686 N N . ARG A 1 89 ? 16.823 7.077 -31.184 1.00 86.75 89 ARG A N 1
ATOM 687 C CA . ARG A 1 89 ? 18.070 7.548 -31.794 1.00 86.75 89 ARG A CA 1
ATOM 688 C C . ARG A 1 89 ? 19.105 6.436 -31.973 1.00 86.75 89 ARG A C 1
ATOM 690 O O . ARG A 1 89 ? 19.707 6.336 -33.039 1.00 86.75 89 ARG A O 1
ATOM 697 N N . ASN A 1 90 ? 19.330 5.621 -30.943 1.00 85.19 90 ASN A N 1
ATOM 698 C CA . ASN A 1 90 ? 20.408 4.624 -30.933 1.00 85.19 90 ASN A CA 1
ATOM 699 C C . ASN A 1 90 ? 19.935 3.232 -31.384 1.00 85.19 90 ASN A C 1
ATOM 701 O O . ASN A 1 90 ? 20.714 2.454 -31.939 1.00 85.19 90 ASN A O 1
ATOM 705 N N . GLY A 1 91 ? 18.648 2.928 -31.210 1.00 86.19 91 GLY A N 1
ATOM 706 C CA . GLY A 1 91 ? 18.034 1.653 -31.571 1.00 86.19 91 GLY A CA 1
ATOM 707 C C . GLY A 1 91 ? 18.276 1.234 -33.024 1.00 86.19 91 GLY A C 1
ATOM 708 O O . GLY A 1 91 ? 18.712 0.105 -33.235 1.00 86.19 91 GLY A O 1
ATOM 709 N N . PRO A 1 92 ? 18.102 2.100 -34.043 1.00 87.12 92 PRO A N 1
ATOM 710 C CA . PRO A 1 92 ? 18.363 1.723 -35.433 1.00 87.12 92 PRO A CA 1
ATOM 711 C C . PRO A 1 92 ? 19.812 1.284 -35.685 1.00 87.12 92 PRO A C 1
ATOM 713 O O . PRO A 1 92 ? 20.049 0.332 -36.427 1.00 87.12 92 PRO A O 1
ATOM 716 N N . GLN A 1 93 ? 20.789 1.943 -35.053 1.00 83.69 93 GLN A N 1
ATOM 717 C CA . GLN A 1 93 ? 22.204 1.585 -35.181 1.00 83.69 93 GLN A CA 1
ATOM 718 C C . GLN A 1 93 ? 22.494 0.234 -34.519 1.00 83.69 93 GLN A C 1
ATOM 720 O O . GLN A 1 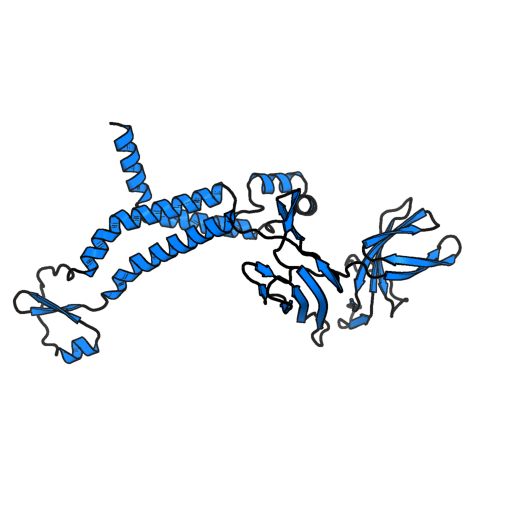93 ? 23.135 -0.621 -35.128 1.00 83.69 93 GLN A O 1
ATOM 725 N N . ILE A 1 94 ? 21.955 0.004 -33.319 1.00 82.25 94 ILE A N 1
ATOM 726 C CA . ILE A 1 94 ? 22.092 -1.268 -32.594 1.00 82.25 94 ILE A CA 1
ATOM 727 C C . ILE A 1 94 ? 21.375 -2.401 -33.344 1.00 82.25 94 ILE A C 1
ATOM 729 O O . ILE A 1 94 ? 21.907 -3.502 -33.463 1.00 82.25 94 ILE A O 1
ATOM 733 N N . GLY A 1 95 ? 20.211 -2.122 -33.933 1.00 81.62 95 GLY A N 1
ATOM 734 C CA . GLY A 1 95 ? 19.458 -3.046 -34.782 1.00 81.62 95 GLY A CA 1
ATOM 735 C C . GLY A 1 95 ? 20.210 -3.435 -36.055 1.00 81.62 95 GLY A C 1
ATOM 736 O O . GLY A 1 95 ? 20.231 -4.606 -36.432 1.00 81.62 95 GLY A O 1
ATOM 737 N N . ARG A 1 96 ? 20.896 -2.483 -36.699 1.00 79.25 96 ARG A N 1
ATOM 738 C CA . ARG A 1 96 ? 21.808 -2.788 -37.813 1.00 79.25 96 ARG A CA 1
ATOM 739 C C . ARG A 1 96 ? 23.007 -3.603 -37.336 1.00 79.25 96 ARG A C 1
ATOM 741 O O . ARG A 1 96 ? 23.342 -4.586 -37.982 1.00 79.25 96 ARG A O 1
ATOM 748 N N . ALA A 1 97 ? 23.596 -3.269 -36.188 1.00 72.38 97 ALA A N 1
ATOM 749 C CA . ALA A 1 97 ? 24.715 -4.009 -35.598 1.00 72.38 97 ALA A CA 1
ATOM 750 C C . ALA A 1 97 ? 24.343 -5.426 -35.121 1.00 72.38 97 ALA A C 1
ATOM 752 O O . ALA A 1 97 ? 25.225 -6.263 -34.957 1.00 72.38 97 ALA A O 1
ATOM 753 N N . LEU A 1 98 ? 23.058 -5.707 -34.883 1.00 72.06 98 LEU A N 1
ATOM 754 C CA . LEU A 1 98 ? 22.539 -7.056 -34.645 1.00 72.06 98 LEU A CA 1
ATOM 755 C C . LEU A 1 98 ? 22.538 -7.904 -35.922 1.00 72.06 98 LEU A C 1
ATOM 757 O O . LEU A 1 98 ? 22.796 -9.103 -35.851 1.00 72.06 98 LEU A O 1
ATOM 761 N N . LYS A 1 99 ? 22.245 -7.280 -37.070 1.00 70.00 99 LYS A N 1
ATOM 762 C CA . LYS A 1 99 ? 22.170 -7.934 -38.385 1.00 70.00 99 LYS A CA 1
ATOM 763 C C . LYS A 1 99 ? 23.522 -7.994 -39.100 1.00 70.00 99 LYS A C 1
ATOM 765 O O . LYS A 1 99 ? 23.754 -8.913 -39.876 1.00 70.00 99 LYS A O 1
ATOM 770 N N . ALA A 1 100 ? 24.399 -7.025 -38.852 1.00 63.03 100 ALA A N 1
ATOM 771 C CA . ALA A 1 100 ? 25.700 -6.924 -39.492 1.00 63.03 100 ALA A CA 1
ATOM 772 C C . ALA A 1 100 ? 26.789 -7.666 -38.688 1.00 63.03 100 ALA A C 1
ATOM 774 O O . ALA A 1 100 ? 26.838 -7.544 -37.456 1.00 63.03 100 ALA A O 1
ATOM 775 N N . PRO A 1 101 ? 27.707 -8.385 -39.361 1.00 58.06 101 PRO A N 1
ATOM 776 C CA . PRO A 1 101 ? 28.991 -8.766 -38.780 1.00 58.06 101 PRO A CA 1
ATOM 777 C C . PRO A 1 101 ? 29.663 -7.530 -38.169 1.00 58.06 101 PRO A C 1
ATOM 779 O O . PRO A 1 101 ? 29.547 -6.434 -38.721 1.00 58.06 101 PRO A O 1
ATOM 782 N N . ARG A 1 102 ? 30.371 -7.679 -37.039 1.00 61.66 102 ARG A N 1
ATOM 783 C CA . ARG A 1 102 ? 31.245 -6.610 -36.520 1.00 61.66 102 ARG A CA 1
ATOM 784 C C . ARG A 1 102 ? 32.103 -6.113 -37.689 1.00 61.66 102 ARG A C 1
ATOM 786 O O . ARG A 1 102 ? 32.622 -6.957 -38.411 1.00 61.66 102 ARG A O 1
ATOM 793 N N . TYR A 1 103 ? 32.233 -4.794 -37.881 1.00 53.62 103 TYR A N 1
ATOM 794 C CA . TYR A 1 103 ? 33.225 -4.251 -38.813 1.00 53.62 103 TYR A CA 1
ATOM 795 C C . TYR A 1 103 ? 34.549 -4.923 -38.471 1.00 53.62 103 TYR A C 1
ATOM 797 O O . TYR A 1 103 ? 35.048 -4.765 -37.354 1.00 53.62 103 TYR A O 1
ATOM 805 N N . LEU A 1 104 ? 35.028 -5.767 -39.375 1.00 54.81 104 LEU A N 1
ATOM 806 C CA . LEU A 1 104 ? 36.329 -6.378 -39.238 1.00 54.81 104 LEU A CA 1
ATOM 807 C C . LEU A 1 104 ? 37.285 -5.289 -39.703 1.00 54.81 104 LEU A C 1
ATOM 809 O O . LEU A 1 104 ? 37.306 -5.003 -40.903 1.00 54.81 104 LEU A O 1
ATOM 813 N N . PRO A 1 105 ? 38.039 -4.627 -38.805 1.00 55.09 105 PRO A N 1
ATOM 814 C CA . PRO A 1 105 ? 39.220 -3.926 -39.283 1.00 55.09 105 PRO A CA 1
ATOM 815 C C . PRO A 1 105 ? 40.058 -4.934 -40.076 1.00 55.09 105 PRO A C 1
ATOM 817 O O . PRO A 1 105 ? 39.953 -6.139 -39.825 1.00 55.09 105 PRO A O 1
ATOM 820 N N . ALA A 1 106 ? 40.863 -4.461 -41.030 1.00 56.38 106 ALA A N 1
ATOM 821 C CA . ALA A 1 106 ? 41.840 -5.318 -41.693 1.00 56.38 106 ALA A CA 1
ATOM 822 C C . ALA A 1 106 ? 42.564 -6.125 -40.605 1.00 56.38 106 ALA A C 1
ATOM 824 O O . ALA A 1 106 ? 43.218 -5.541 -39.740 1.00 56.38 106 ALA A O 1
ATOM 825 N N . LEU A 1 107 ? 42.316 -7.438 -40.567 1.00 57.78 107 LEU A N 1
ATOM 826 C CA . LEU A 1 107 ? 42.803 -8.302 -39.502 1.00 57.78 107 LEU A CA 1
ATOM 827 C C . LEU A 1 107 ? 44.326 -8.323 -39.621 1.00 57.78 107 LEU A C 1
ATOM 829 O O . LEU A 1 107 ? 44.876 -9.005 -40.479 1.00 57.78 107 LEU A O 1
ATOM 833 N N . GLN A 1 108 ? 45.007 -7.529 -38.800 1.00 56.03 108 GLN A N 1
ATOM 834 C CA . GLN A 1 108 ? 46.455 -7.576 -38.664 1.00 56.03 108 GLN A CA 1
ATOM 835 C C . GLN A 1 108 ? 46.778 -8.560 -37.542 1.00 56.03 108 GLN A C 1
ATOM 837 O O . GLN A 1 108 ? 46.654 -8.246 -36.361 1.00 56.03 108 GLN A O 1
ATOM 842 N N . GLY A 1 109 ? 47.131 -9.786 -37.920 1.00 60.94 109 GLY A N 1
ATOM 843 C CA . GLY A 1 109 ? 47.497 -10.853 -36.994 1.00 60.94 109 GLY A CA 1
ATOM 844 C C . GLY A 1 109 ? 47.792 -12.159 -37.728 1.00 60.94 109 GLY A C 1
ATOM 845 O O . GLY A 1 109 ? 47.392 -12.335 -38.877 1.00 60.94 109 GLY A O 1
ATOM 846 N N . LYS A 1 110 ? 48.503 -13.082 -37.071 1.00 58.41 110 LYS A N 1
ATOM 847 C CA . LYS A 1 110 ? 48.660 -14.453 -37.574 1.00 58.41 110 LYS A CA 1
ATOM 848 C C . LYS A 1 110 ? 47.320 -15.178 -37.430 1.00 58.41 110 LYS A C 1
ATOM 850 O O . LYS A 1 110 ? 46.755 -15.202 -36.338 1.00 58.41 110 LYS A O 1
ATOM 855 N N . GLY A 1 111 ? 46.811 -15.742 -38.524 1.00 59.97 111 GLY A N 1
ATOM 856 C CA . GLY A 1 111 ? 45.693 -16.678 -38.463 1.00 59.97 111 GLY A CA 1
ATOM 857 C C . GLY A 1 111 ? 46.097 -17.902 -37.643 1.00 59.97 111 GLY A C 1
ATOM 858 O O . GLY A 1 111 ? 47.219 -18.387 -37.773 1.00 59.97 111 GLY A O 1
ATOM 859 N N . PHE A 1 112 ? 45.202 -18.371 -36.780 1.00 67.19 112 PHE A N 1
ATOM 860 C CA . PHE A 1 112 ? 45.368 -19.637 -36.075 1.00 67.19 112 PHE A CA 1
ATOM 861 C C . PHE A 1 112 ? 44.530 -20.692 -36.793 1.00 67.19 112 PHE A C 1
ATOM 863 O O . PHE A 1 112 ? 43.351 -20.455 -37.068 1.00 67.19 112 PHE A O 1
ATOM 870 N N . GLU A 1 113 ? 45.119 -21.848 -37.082 1.00 72.94 113 GLU A N 1
ATOM 871 C CA . GLU A 1 113 ? 44.367 -23.015 -37.538 1.00 72.94 113 GLU A CA 1
ATOM 872 C C . GLU A 1 113 ? 43.679 -23.648 -36.325 1.00 72.94 113 GLU A C 1
ATOM 874 O O . GLU A 1 113 ? 44.285 -24.395 -35.563 1.00 72.94 113 GLU A O 1
ATOM 879 N N . ILE A 1 114 ? 42.417 -23.278 -36.106 1.00 77.12 114 ILE A N 1
ATOM 880 C CA . ILE A 1 114 ? 41.557 -23.844 -35.059 1.00 77.12 114 ILE A CA 1
ATOM 881 C C . ILE A 1 114 ? 40.440 -24.623 -35.749 1.00 77.12 114 ILE A C 1
ATOM 883 O O . ILE A 1 114 ? 39.833 -24.129 -36.704 1.00 77.12 114 ILE A O 1
ATOM 887 N N . GLY A 1 115 ? 40.144 -25.833 -35.269 1.00 81.19 115 GLY A N 1
ATOM 888 C CA . GLY A 1 115 ? 39.101 -26.668 -35.855 1.00 81.19 115 GLY A CA 1
ATOM 889 C C . GLY A 1 115 ? 37.705 -26.068 -35.656 1.00 81.19 115 GLY A C 1
ATOM 890 O O . GLY A 1 115 ? 37.356 -25.605 -34.569 1.00 81.19 115 GLY A O 1
ATOM 891 N N . GLU A 1 116 ? 36.837 -26.135 -36.674 1.00 82.75 116 GLU A N 1
ATOM 892 C CA . GLU A 1 116 ? 35.461 -25.611 -36.566 1.00 82.75 116 GLU A CA 1
ATOM 893 C C . GLU A 1 116 ? 34.677 -26.218 -35.394 1.00 82.75 116 GLU A C 1
ATOM 895 O O . GLU A 1 116 ? 33.838 -25.557 -34.778 1.00 82.75 116 GLU A O 1
ATOM 900 N N . ARG A 1 117 ? 34.949 -27.489 -35.078 1.00 82.50 117 ARG A N 1
ATOM 901 C CA . ARG A 1 117 ? 34.311 -28.207 -33.971 1.00 82.50 117 ARG A CA 1
ATOM 902 C C . ARG A 1 117 ? 34.641 -27.570 -32.622 1.00 82.50 117 ARG A C 1
ATOM 904 O O . ARG A 1 117 ? 33.749 -27.449 -31.788 1.00 82.50 117 ARG A O 1
ATOM 911 N N . GLU A 1 118 ? 35.879 -27.126 -32.433 1.00 83.25 118 GLU A N 1
ATOM 912 C CA . GLU A 1 118 ? 36.348 -26.465 -31.209 1.00 83.25 118 GLU A CA 1
ATOM 913 C C . GLU A 1 118 ? 35.713 -25.079 -31.071 1.00 83.25 118 GLU A C 1
ATOM 915 O O . GLU A 1 118 ? 35.218 -24.723 -30.004 1.00 83.25 118 GLU A O 1
ATOM 920 N N . LEU A 1 119 ? 35.613 -24.332 -32.176 1.00 84.06 119 LEU A N 1
ATOM 921 C CA . LEU A 1 119 ? 34.951 -23.026 -32.207 1.00 84.06 119 LEU A CA 1
ATOM 922 C C . LEU A 1 119 ? 33.453 -23.132 -31.898 1.00 84.06 119 LEU A C 1
ATOM 924 O O . LEU A 1 119 ? 32.932 -22.359 -31.089 1.00 84.06 119 LEU A O 1
ATOM 928 N N . ARG A 1 120 ? 32.756 -24.112 -32.485 1.00 83.62 120 ARG A N 1
ATOM 929 C CA . ARG A 1 120 ? 31.337 -24.363 -32.190 1.00 83.62 120 ARG A CA 1
ATOM 930 C C . ARG A 1 120 ? 31.128 -24.829 -30.750 1.00 83.62 120 ARG A C 1
ATOM 932 O O . ARG A 1 120 ? 30.213 -24.329 -30.099 1.00 83.62 120 ARG A O 1
ATOM 939 N N . ALA A 1 121 ? 31.981 -25.722 -30.241 1.00 85.00 121 ALA A N 1
ATOM 940 C CA . ALA A 1 121 ? 31.944 -26.166 -28.845 1.00 85.00 121 ALA A CA 1
ATOM 941 C C . ALA A 1 121 ? 32.186 -25.000 -27.869 1.00 85.00 121 ALA A C 1
ATOM 943 O O . ALA A 1 121 ? 31.520 -24.897 -26.843 1.00 85.00 121 ALA A O 1
ATOM 944 N N . ALA A 1 122 ? 33.057 -24.057 -28.235 1.00 83.19 122 ALA A N 1
ATOM 945 C CA . ALA A 1 122 ? 33.291 -22.822 -27.495 1.00 83.19 122 ALA A CA 1
ATOM 946 C C . ALA A 1 122 ? 32.202 -21.746 -27.712 1.00 83.19 122 ALA A C 1
ATOM 948 O O . ALA A 1 122 ? 32.327 -20.637 -27.186 1.00 83.19 122 ALA A O 1
ATOM 949 N N . GLY A 1 123 ? 31.130 -22.036 -28.459 1.00 83.81 123 GLY A N 1
ATOM 950 C CA . GLY A 1 123 ? 29.971 -21.154 -28.638 1.00 83.81 123 GLY A CA 1
ATOM 951 C C . GLY A 1 123 ? 30.141 -20.049 -29.685 1.00 83.81 123 GLY A C 1
ATOM 952 O O . GLY A 1 123 ? 29.369 -19.084 -29.691 1.00 83.81 123 GLY A O 1
ATOM 953 N N . PHE A 1 124 ? 31.140 -20.152 -30.561 1.00 84.12 124 PHE A N 1
ATOM 954 C CA . PHE A 1 124 ? 31.294 -19.257 -31.702 1.00 84.12 124 PHE A CA 1
ATOM 955 C C . PHE A 1 124 ? 30.405 -19.696 -32.872 1.00 84.12 124 PHE A C 1
ATOM 957 O O . PHE A 1 124 ? 30.200 -20.882 -33.127 1.00 84.12 124 PHE A O 1
ATOM 964 N N . ARG A 1 125 ? 29.876 -18.716 -33.607 1.00 82.06 125 ARG A N 1
ATOM 965 C CA . ARG A 1 125 ? 29.077 -18.905 -34.822 1.00 82.06 125 ARG A CA 1
ATOM 966 C C . ARG A 1 125 ? 29.814 -18.311 -36.024 1.00 82.06 125 ARG A C 1
ATOM 968 O O . ARG A 1 125 ? 30.372 -17.218 -35.878 1.00 82.06 125 ARG A O 1
ATOM 975 N N . PRO A 1 126 ? 29.803 -18.980 -37.188 1.00 80.44 126 PRO A N 1
ATOM 976 C CA . PRO A 1 126 ? 30.421 -18.451 -38.395 1.00 80.44 126 PRO A CA 1
ATOM 977 C C . PRO A 1 126 ? 29.628 -17.238 -38.889 1.00 80.44 126 PRO A C 1
ATOM 979 O O . PRO A 1 126 ? 28.403 -17.185 -38.756 1.00 80.44 126 PRO A O 1
ATOM 982 N N . VAL A 1 127 ? 30.332 -16.239 -39.413 1.00 78.88 127 VAL A N 1
ATOM 983 C CA . VAL A 1 127 ? 29.749 -14.938 -39.790 1.00 78.88 127 VAL A CA 1
ATOM 984 C C . VAL A 1 127 ? 30.027 -14.577 -41.246 1.00 78.88 127 VAL A C 1
ATOM 986 O O . VAL A 1 127 ? 29.280 -13.806 -41.840 1.00 78.88 127 VAL A O 1
ATOM 989 N N . GLY A 1 128 ? 31.091 -15.134 -41.818 1.00 77.81 128 GLY A N 1
ATOM 990 C CA . GLY A 1 128 ? 31.527 -14.894 -43.187 1.00 77.81 128 GLY A CA 1
ATOM 991 C C . GLY A 1 128 ? 33.010 -15.216 -43.347 1.00 77.81 128 GLY A C 1
ATOM 992 O O . GLY A 1 128 ? 33.627 -15.770 -42.437 1.00 77.81 128 GLY A O 1
ATOM 993 N N . SER A 1 129 ? 33.581 -14.841 -44.488 1.00 75.56 129 SER A N 1
ATOM 994 C CA . SER A 1 129 ? 35.011 -14.967 -44.775 1.00 75.56 129 SER A CA 1
ATOM 995 C C . SER A 1 129 ? 35.542 -13.648 -45.336 1.00 75.56 129 SER A C 1
ATOM 997 O O . SER A 1 129 ? 34.852 -12.990 -46.115 1.00 75.56 129 SER A O 1
ATOM 999 N N . VAL A 1 130 ? 36.740 -13.238 -44.915 1.00 73.56 130 VAL A N 1
ATOM 1000 C CA . VAL A 1 130 ? 37.439 -12.045 -45.421 1.00 73.56 130 VAL A CA 1
ATOM 1001 C C . VAL A 1 130 ? 38.865 -12.446 -45.770 1.00 73.56 130 VAL A C 1
ATOM 1003 O O . VAL A 1 130 ? 39.563 -12.985 -44.919 1.00 73.56 130 VAL A O 1
ATOM 1006 N N . ASN A 1 131 ? 39.305 -12.189 -47.006 1.00 76.62 131 ASN A N 1
ATOM 1007 C CA . ASN A 1 131 ? 40.645 -12.551 -47.497 1.00 76.62 131 ASN A CA 1
ATOM 1008 C C . ASN A 1 131 ? 41.018 -14.024 -47.215 1.00 76.62 131 ASN A C 1
ATOM 1010 O O . ASN A 1 131 ? 42.101 -14.302 -46.710 1.00 76.62 131 ASN A O 1
ATOM 1014 N N . ASN A 1 132 ? 40.105 -14.961 -47.506 1.00 75.31 132 ASN A N 1
ATOM 1015 C CA . ASN A 1 132 ? 40.229 -16.403 -47.224 1.00 75.31 132 ASN A CA 1
ATOM 1016 C C . ASN A 1 132 ? 40.351 -16.788 -45.735 1.00 75.31 132 ASN A C 1
ATOM 1018 O O . ASN A 1 132 ? 40.678 -17.931 -45.423 1.00 75.31 132 ASN A O 1
ATOM 1022 N N . VAL A 1 133 ? 40.039 -15.880 -44.807 1.00 75.19 133 VAL A N 1
ATOM 1023 C CA . VAL A 1 133 ? 39.981 -16.165 -43.368 1.00 75.19 133 VAL A CA 1
ATOM 1024 C C . VAL A 1 133 ? 38.526 -16.248 -42.918 1.00 75.19 133 VAL A C 1
ATOM 1026 O O . VAL A 1 133 ? 37.778 -15.274 -43.024 1.00 75.19 133 VAL A O 1
ATOM 1029 N N . ASN A 1 134 ? 38.124 -17.401 -42.375 1.00 79.31 134 ASN A N 1
ATOM 1030 C CA . ASN A 1 134 ? 36.796 -17.581 -41.788 1.00 79.31 134 ASN A CA 1
ATOM 1031 C C . ASN A 1 134 ? 36.658 -16.768 -40.498 1.00 79.31 134 ASN A C 1
ATOM 1033 O O . ASN A 1 134 ? 37.471 -16.866 -39.580 1.00 79.31 134 ASN A O 1
ATOM 1037 N N . VAL A 1 135 ? 35.586 -15.988 -40.412 1.00 78.19 135 VAL A N 1
ATOM 1038 C CA . VAL A 1 135 ? 35.307 -15.103 -39.284 1.00 78.19 135 VAL A CA 1
ATOM 1039 C C . VAL A 1 135 ? 34.227 -15.717 -38.414 1.00 78.19 135 VAL A C 1
ATOM 1041 O O . VAL A 1 135 ? 33.137 -16.061 -38.878 1.00 78.19 135 VAL A O 1
ATOM 1044 N N . TRP A 1 136 ? 34.514 -15.769 -37.119 1.00 80.50 136 TRP A N 1
ATOM 1045 C CA . TRP A 1 136 ? 33.649 -16.352 -36.108 1.00 80.50 136 TRP A CA 1
ATOM 1046 C C . TRP A 1 136 ? 33.319 -15.318 -35.032 1.00 80.50 136 TRP A C 1
ATOM 1048 O O . TRP A 1 136 ? 34.179 -14.547 -34.609 1.00 80.50 136 TRP A O 1
ATOM 1058 N N . GLN A 1 137 ? 32.068 -15.289 -34.570 1.00 78.12 137 GLN A N 1
ATOM 1059 C CA . GLN A 1 137 ? 31.632 -14.406 -33.485 1.00 78.12 137 GLN A CA 1
ATOM 1060 C C . GLN A 1 137 ? 30.903 -15.185 -32.394 1.00 78.12 137 GLN A C 1
ATOM 1062 O O . GLN A 1 137 ? 30.128 -16.098 -32.669 1.00 78.12 137 GLN A O 1
ATOM 1067 N N . ARG A 1 138 ? 31.081 -14.759 -31.148 1.00 77.19 138 ARG A N 1
ATOM 1068 C CA . ARG A 1 138 ? 30.320 -15.224 -29.985 1.00 77.19 138 ARG A CA 1
ATOM 1069 C C . ARG A 1 138 ? 29.654 -14.020 -29.313 1.00 77.19 138 ARG A C 1
ATOM 1071 O O . ARG A 1 138 ? 30.175 -12.912 -29.375 1.00 77.19 138 ARG A O 1
ATOM 1078 N N . GLY A 1 139 ? 28.491 -14.225 -28.688 1.00 71.56 139 GLY A N 1
ATOM 1079 C CA . GLY A 1 139 ? 27.824 -13.182 -27.889 1.00 71.56 139 GLY A CA 1
ATOM 1080 C C . GLY A 1 139 ? 26.891 -12.242 -28.661 1.00 71.56 139 GLY A C 1
ATOM 1081 O O . GLY A 1 139 ? 26.609 -11.141 -28.195 1.00 71.56 139 GLY A O 1
ATOM 1082 N N . ALA A 1 140 ? 26.362 -12.660 -29.819 1.00 67.12 140 ALA A N 1
ATOM 1083 C CA . ALA A 1 140 ? 25.417 -11.848 -30.595 1.00 67.12 140 ALA A CA 1
ATOM 1084 C C . ALA A 1 140 ? 24.148 -11.454 -29.807 1.00 67.12 140 ALA A C 1
ATOM 1086 O O . ALA A 1 140 ? 23.598 -10.381 -30.060 1.00 67.12 140 ALA A O 1
ATOM 1087 N N . LEU A 1 141 ? 23.732 -12.284 -28.837 1.00 69.19 141 LEU A N 1
ATOM 1088 C CA . LEU A 1 141 ? 22.559 -12.068 -27.982 1.00 69.19 141 LEU A CA 1
ATOM 1089 C C . LEU A 1 141 ? 22.723 -10.889 -27.006 1.00 69.19 141 LEU A C 1
ATOM 1091 O O . LEU A 1 141 ? 21.733 -10.257 -26.650 1.00 69.19 141 LEU A O 1
ATOM 1095 N N . ASN A 1 142 ? 23.957 -10.529 -26.632 1.00 69.12 142 ASN A N 1
ATOM 1096 C CA . ASN A 1 142 ? 24.230 -9.433 -25.688 1.00 69.12 142 ASN A CA 1
ATOM 1097 C C . ASN A 1 142 ? 23.697 -8.082 -26.198 1.00 69.12 142 ASN A C 1
ATOM 1099 O O . ASN A 1 142 ? 23.384 -7.187 -25.418 1.00 69.12 142 ASN A O 1
ATOM 1103 N N . ARG A 1 143 ? 23.539 -7.945 -27.519 1.00 71.50 143 ARG A N 1
ATOM 1104 C CA . ARG A 1 143 ? 22.999 -6.749 -28.179 1.00 71.50 143 ARG A CA 1
ATOM 1105 C C . ARG A 1 143 ? 21.476 -6.605 -28.031 1.00 71.50 143 ARG A C 1
ATOM 1107 O O . ARG A 1 143 ? 20.963 -5.498 -28.157 1.00 71.50 143 ARG A O 1
ATOM 1114 N N . VAL A 1 144 ? 20.758 -7.691 -27.733 1.00 81.06 144 VAL A N 1
ATOM 1115 C CA . VAL A 1 144 ? 19.308 -7.666 -27.456 1.00 81.06 144 VAL A CA 1
ATOM 1116 C C . VAL A 1 144 ? 19.026 -7.067 -26.075 1.00 81.06 144 VAL A C 1
ATOM 1118 O O . VAL A 1 144 ? 17.997 -6.420 -25.886 1.00 81.06 144 VAL A O 1
ATOM 11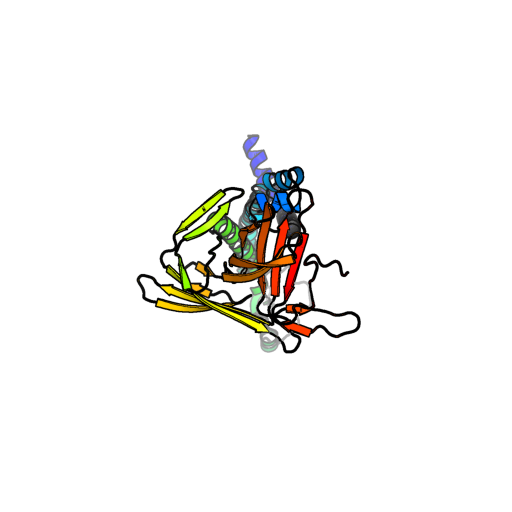21 N N . GLY A 1 145 ? 19.975 -7.197 -25.139 1.00 84.81 145 GLY A N 1
ATOM 1122 C CA . GLY A 1 145 ? 19.862 -6.661 -23.781 1.00 84.81 145 GLY A CA 1
ATOM 1123 C C . GLY A 1 145 ? 19.563 -5.161 -23.742 1.00 84.81 145 GLY A C 1
ATOM 1124 O O . GLY A 1 145 ? 18.771 -4.726 -22.913 1.00 84.81 145 GLY A O 1
ATOM 1125 N N . TYR A 1 146 ? 20.097 -4.387 -24.697 1.00 86.88 146 TYR A N 1
ATOM 1126 C CA . TYR A 1 146 ? 19.754 -2.972 -24.852 1.00 86.88 146 TYR A CA 1
ATOM 1127 C C . TYR A 1 146 ? 18.236 -2.767 -24.953 1.00 86.88 146 TYR A C 1
ATOM 1129 O O . TYR A 1 146 ? 17.659 -2.040 -24.150 1.00 86.88 146 TYR A O 1
ATOM 1137 N N . PHE A 1 147 ? 17.573 -3.444 -25.893 1.00 89.19 147 PHE A N 1
ATOM 1138 C CA . PHE A 1 147 ? 16.136 -3.277 -26.104 1.00 89.19 147 PHE A CA 1
ATOM 1139 C C . PHE A 1 147 ? 15.316 -3.807 -24.931 1.00 89.19 147 PHE A C 1
ATOM 1141 O O . PHE A 1 147 ? 14.378 -3.136 -24.516 1.00 89.19 147 PHE A O 1
ATOM 1148 N N . LEU A 1 148 ? 15.690 -4.960 -24.367 1.00 90.69 148 LEU A N 1
ATOM 1149 C CA . LEU A 1 148 ? 14.971 -5.554 -23.236 1.00 90.69 148 LEU A CA 1
ATOM 1150 C C . LEU A 1 148 ? 14.973 -4.640 -22.010 1.00 90.69 148 LEU A C 1
ATOM 1152 O O . LEU A 1 148 ? 13.919 -4.414 -21.425 1.00 90.69 148 LEU A O 1
ATOM 1156 N N . VAL A 1 149 ? 16.128 -4.068 -21.657 1.00 90.06 149 VAL A N 1
ATOM 1157 C CA . VAL A 1 149 ? 16.232 -3.157 -20.508 1.00 90.06 149 VAL A CA 1
ATOM 1158 C C . VAL A 1 149 ? 15.397 -1.900 -20.737 1.00 90.06 149 VAL A C 1
ATOM 1160 O O . VAL A 1 149 ? 14.647 -1.498 -19.854 1.00 90.06 149 VAL A O 1
ATOM 1163 N N . HIS A 1 150 ? 15.477 -1.290 -21.922 1.00 90.56 150 HIS A N 1
ATOM 1164 C CA . HIS A 1 150 ? 14.760 -0.038 -22.172 1.00 90.56 150 HIS A CA 1
ATOM 1165 C C . HIS A 1 150 ? 13.248 -0.258 -22.282 1.00 90.56 150 HIS A C 1
ATOM 1167 O O . HIS A 1 150 ? 12.491 0.496 -21.682 1.00 90.56 150 HIS A O 1
ATOM 1173 N N . ILE A 1 151 ? 12.799 -1.301 -22.989 1.00 92.88 151 ILE A N 1
ATOM 1174 C CA . ILE A 1 151 ? 11.375 -1.667 -23.049 1.00 92.88 151 ILE A CA 1
ATOM 1175 C C . ILE A 1 151 ? 10.864 -2.031 -21.652 1.00 92.88 151 ILE A C 1
ATOM 1177 O O . ILE A 1 151 ? 9.769 -1.616 -21.290 1.00 92.88 151 ILE A O 1
ATOM 1181 N N . GLY A 1 152 ? 11.662 -2.741 -20.850 1.00 94.31 152 GLY A N 1
ATOM 1182 C CA . GLY A 1 152 ? 11.329 -3.065 -19.465 1.00 94.31 152 GLY A CA 1
ATOM 1183 C C . GLY A 1 152 ? 11.139 -1.816 -18.605 1.00 94.31 152 GLY A C 1
ATOM 1184 O O . GLY A 1 152 ? 10.098 -1.670 -17.972 1.00 94.31 152 GLY A O 1
ATOM 1185 N N . VAL A 1 153 ? 12.094 -0.880 -18.631 1.00 92.56 153 VAL A N 1
ATOM 1186 C CA . VAL A 1 153 ? 11.992 0.391 -17.891 1.00 92.56 153 VAL A CA 1
ATOM 1187 C C . VAL A 1 153 ? 10.793 1.213 -18.364 1.00 92.56 153 VAL A C 1
ATOM 1189 O O . VAL A 1 153 ? 10.028 1.690 -17.530 1.00 92.56 153 VAL A O 1
ATOM 1192 N N . LEU A 1 154 ? 10.589 1.346 -19.681 1.00 94.94 154 LEU A N 1
ATOM 1193 C CA . LEU A 1 154 ? 9.430 2.048 -20.240 1.00 94.94 154 LEU A CA 1
ATOM 1194 C C . LEU A 1 154 ? 8.115 1.396 -19.795 1.00 94.94 154 LEU A C 1
ATOM 1196 O O . LEU A 1 154 ? 7.197 2.096 -19.380 1.00 94.94 154 LEU A O 1
ATOM 1200 N N . GLY A 1 155 ? 8.042 0.065 -19.844 1.00 95.94 155 GLY A N 1
ATOM 1201 C CA . GLY A 1 155 ? 6.866 -0.707 -19.458 1.00 95.94 155 GLY A CA 1
ATOM 1202 C C . GLY A 1 155 ? 6.537 -0.578 -17.974 1.00 95.94 155 GLY A C 1
ATOM 1203 O O . GLY A 1 155 ? 5.403 -0.254 -17.635 1.00 95.94 155 GLY A O 1
ATOM 1204 N N . VAL A 1 156 ? 7.520 -0.766 -17.088 1.00 94.44 156 VAL A N 1
ATOM 1205 C CA . VAL A 1 156 ? 7.326 -0.653 -15.633 1.00 94.44 156 VAL A CA 1
ATOM 1206 C C . VAL A 1 156 ? 6.955 0.775 -15.235 1.00 94.44 156 VAL A C 1
ATOM 1208 O O . VAL A 1 156 ? 6.013 0.961 -14.470 1.00 94.44 156 VAL A O 1
ATOM 1211 N N . ALA A 1 157 ? 7.636 1.790 -15.773 1.00 93.19 157 ALA A N 1
ATOM 1212 C CA . ALA A 1 157 ? 7.326 3.183 -15.461 1.00 93.19 157 ALA A CA 1
ATOM 1213 C C . ALA A 1 157 ? 5.942 3.600 -15.990 1.00 93.19 157 ALA A C 1
ATOM 1215 O O . ALA A 1 157 ? 5.180 4.235 -15.264 1.00 93.19 157 ALA A O 1
ATOM 1216 N N . ALA A 1 158 ? 5.576 3.202 -17.215 1.00 94.25 158 ALA A N 1
ATOM 1217 C CA . ALA A 1 158 ? 4.247 3.472 -17.762 1.00 94.25 158 ALA A CA 1
ATOM 1218 C C . ALA A 1 158 ? 3.145 2.752 -16.969 1.00 94.25 158 ALA A C 1
ATOM 1220 O O . ALA A 1 158 ? 2.141 3.372 -16.623 1.00 94.25 158 ALA A O 1
ATOM 1221 N N . ALA A 1 159 ? 3.346 1.475 -16.624 1.00 92.88 159 ALA A N 1
ATOM 1222 C CA . ALA A 1 159 ? 2.426 0.727 -15.770 1.00 92.88 159 ALA A CA 1
ATOM 1223 C C . ALA A 1 159 ? 2.292 1.375 -14.385 1.00 92.88 159 ALA A C 1
ATOM 1225 O O . ALA A 1 159 ? 1.181 1.493 -13.877 1.00 92.88 159 ALA A O 1
ATOM 1226 N N . GLY A 1 160 ? 3.398 1.862 -13.813 1.00 90.31 160 GLY A N 1
ATOM 1227 C CA . GLY A 1 160 ? 3.416 2.634 -12.573 1.00 90.31 160 GLY A CA 1
ATOM 1228 C C . GLY A 1 160 ? 2.510 3.862 -12.650 1.00 90.31 160 GLY A C 1
ATOM 1229 O O . GLY A 1 160 ? 1.605 3.989 -11.829 1.00 90.31 160 GLY A O 1
ATOM 1230 N N . ILE A 1 161 ? 2.673 4.702 -13.680 1.00 91.81 161 ILE A N 1
ATOM 1231 C CA . ILE A 1 161 ? 1.816 5.880 -13.908 1.00 91.81 161 ILE A CA 1
ATOM 1232 C C . ILE A 1 161 ? 0.348 5.460 -14.021 1.00 91.81 161 ILE A C 1
ATOM 1234 O O . ILE A 1 161 ? -0.491 5.947 -13.268 1.00 91.81 161 ILE A O 1
ATOM 1238 N N . VAL A 1 162 ? 0.032 4.527 -14.923 1.00 92.19 162 VAL A N 1
ATOM 1239 C CA . VAL A 1 162 ? -1.353 4.084 -15.147 1.00 92.19 162 VAL A CA 1
ATOM 1240 C C . VAL A 1 162 ? -1.966 3.541 -13.855 1.00 92.19 162 VAL A C 1
ATOM 1242 O O . VAL A 1 162 ? -3.061 3.949 -13.483 1.00 92.19 162 VAL A O 1
ATOM 1245 N N . SER A 1 163 ? -1.252 2.676 -13.132 1.00 87.12 163 SER A N 1
ATOM 1246 C CA . SER A 1 163 ? -1.728 2.097 -11.872 1.00 87.12 163 SER A CA 1
ATOM 1247 C C . SER A 1 163 ? -1.918 3.143 -10.772 1.00 87.12 163 SER A C 1
ATOM 1249 O O . SER A 1 163 ? -2.869 3.040 -10.004 1.00 87.12 163 SER A O 1
ATOM 1251 N N . GLY A 1 164 ? -1.069 4.173 -10.725 1.00 86.12 164 GLY A N 1
ATOM 1252 C CA . GLY A 1 164 ? -1.187 5.272 -9.773 1.00 86.12 164 GLY A CA 1
ATOM 1253 C C . GLY A 1 164 ? -2.452 6.097 -9.999 1.00 86.12 164 GLY A C 1
ATOM 1254 O O . GLY A 1 164 ? -3.129 6.433 -9.033 1.00 86.12 164 GLY A O 1
ATOM 1255 N N . PHE A 1 165 ? -2.812 6.384 -11.253 1.00 86.44 165 PHE A N 1
ATOM 1256 C CA . PHE A 1 165 ? -3.980 7.219 -11.568 1.00 86.44 165 PHE A CA 1
ATOM 1257 C C . PHE A 1 165 ? -5.300 6.448 -11.676 1.00 86.44 165 PHE A C 1
ATOM 1259 O O . PHE A 1 165 ? -6.346 6.986 -11.323 1.00 86.44 165 PHE A O 1
ATOM 1266 N N . VAL A 1 166 ? -5.266 5.209 -12.170 1.00 88.19 166 VAL A N 1
ATOM 1267 C CA . VAL A 1 166 ? -6.468 4.380 -12.368 1.00 88.19 166 VAL A CA 1
ATOM 1268 C C . VAL A 1 166 ? -6.778 3.546 -11.127 1.00 88.19 166 VAL A C 1
ATOM 1270 O O . VAL A 1 166 ? -7.941 3.309 -10.805 1.00 88.19 166 VAL A O 1
ATOM 1273 N N . GLY A 1 167 ? -5.742 3.088 -10.426 1.00 87.25 167 GLY A N 1
ATOM 1274 C CA . GLY A 1 167 ? -5.886 2.291 -9.221 1.00 87.25 167 GLY A CA 1
ATOM 1275 C C . GLY A 1 167 ? -6.311 3.133 -8.024 1.00 87.25 167 GLY A C 1
ATOM 1276 O O . GLY A 1 167 ? -5.910 4.288 -7.852 1.00 87.25 167 GLY A O 1
ATOM 1277 N N . TRP A 1 168 ? -7.085 2.513 -7.145 1.00 88.56 168 TRP A N 1
ATOM 1278 C CA . TRP A 1 168 ? -7.483 3.082 -5.869 1.00 88.56 168 TRP A CA 1
ATOM 1279 C C . TRP A 1 168 ? -7.175 2.102 -4.740 1.00 88.56 168 TRP A C 1
ATOM 1281 O O . TRP A 1 168 ? -6.989 0.904 -4.954 1.00 88.56 168 TRP A O 1
ATOM 1291 N N . ARG A 1 169 ? -7.076 2.644 -3.530 1.00 88.50 169 ARG A N 1
ATOM 1292 C CA . ARG A 1 169 ? -6.977 1.888 -2.285 1.00 88.50 169 ARG A CA 1
ATOM 1293 C C . ARG A 1 169 ? -8.012 2.460 -1.337 1.00 88.50 169 ARG A C 1
ATOM 1295 O O . ARG A 1 169 ? -8.196 3.674 -1.309 1.00 88.50 169 ARG A O 1
ATOM 1302 N N . GLY A 1 170 ? -8.693 1.587 -0.618 1.00 90.38 170 GLY A N 1
ATOM 1303 C CA . GLY A 1 170 ? -9.703 1.968 0.349 1.00 90.38 170 GLY A CA 1
ATOM 1304 C C . GLY A 1 170 ? -9.720 0.989 1.507 1.00 90.38 170 GLY A C 1
ATOM 1305 O O . GLY A 1 170 ? -9.096 -0.071 1.444 1.00 90.38 170 GLY A O 1
ATOM 1306 N N . THR A 1 171 ? -10.424 1.373 2.557 1.00 91.00 171 THR A N 1
ATOM 1307 C CA . THR A 1 171 ? -10.588 0.592 3.777 1.00 91.00 171 THR A CA 1
ATOM 1308 C C . THR A 1 171 ? -12.012 0.071 3.854 1.00 91.00 171 THR A C 1
ATOM 1310 O O . THR A 1 171 ? -12.958 0.810 3.580 1.00 91.00 171 THR A O 1
ATOM 1313 N N . LEU A 1 172 ? -12.158 -1.187 4.247 1.00 92.56 172 LEU A N 1
ATOM 1314 C CA . LEU A 1 172 ? -13.438 -1.817 4.535 1.00 92.56 172 LEU A CA 1
ATOM 1315 C C . LEU A 1 172 ? -13.351 -2.336 5.970 1.00 92.56 172 LEU A C 1
ATOM 1317 O O . LEU A 1 172 ? -12.556 -3.235 6.240 1.00 92.56 172 LEU A O 1
ATOM 1321 N N . ASN A 1 173 ? -14.099 -1.725 6.885 1.00 89.62 173 ASN A N 1
ATOM 1322 C CA . ASN A 1 173 ? -14.122 -2.131 8.287 1.00 89.62 173 ASN A CA 1
ATOM 1323 C C . ASN A 1 173 ? -15.320 -3.058 8.483 1.00 89.62 173 ASN A C 1
ATOM 1325 O O . ASN A 1 173 ? -16.451 -2.596 8.401 1.00 89.62 173 ASN A O 1
ATOM 1329 N N . LEU A 1 174 ? -15.059 -4.346 8.705 1.00 92.12 174 LEU A N 1
ATOM 1330 C CA . LEU A 1 174 ? -16.090 -5.364 8.904 1.00 92.12 174 LEU A CA 1
ATOM 1331 C C . LEU A 1 174 ? -15.926 -6.000 10.278 1.00 92.12 174 LEU A C 1
ATOM 1333 O O . LEU A 1 174 ? -14.916 -6.661 10.538 1.00 92.12 174 LEU A O 1
ATOM 1337 N N . ARG A 1 175 ? -16.930 -5.848 11.138 1.00 90.38 175 ARG A N 1
ATOM 1338 C CA . ARG A 1 175 ? -17.037 -6.622 12.380 1.00 90.38 175 ARG A CA 1
ATOM 1339 C C . ARG A 1 175 ? -17.349 -8.078 12.052 1.00 90.38 175 ARG A C 1
ATOM 1341 O O . ARG A 1 175 ? -17.875 -8.378 10.982 1.00 90.38 175 ARG A O 1
ATOM 1348 N N . GLU A 1 176 ? -17.050 -8.993 12.964 1.00 90.50 176 GLU A N 1
ATOM 1349 C CA . GLU A 1 176 ? -17.464 -10.386 12.784 1.00 90.50 176 GLU A CA 1
ATOM 1350 C C . GLU A 1 176 ? -18.991 -10.490 12.634 1.00 90.50 176 GLU A C 1
ATOM 1352 O O . GLU A 1 176 ? -19.756 -9.854 13.362 1.00 90.50 176 GLU A O 1
ATOM 1357 N N . GLY A 1 177 ? -19.434 -11.264 11.646 1.00 92.75 177 GLY A N 1
ATOM 1358 C CA . GLY A 1 177 ? -20.829 -11.390 11.229 1.00 92.75 177 GLY A CA 1
ATOM 1359 C C . GLY A 1 177 ? -21.345 -10.242 10.351 1.00 92.75 177 GLY A C 1
ATOM 1360 O O . GLY A 1 177 ? -22.453 -10.340 9.819 1.00 92.75 177 GLY A O 1
ATOM 1361 N N . GLU A 1 178 ? -20.577 -9.167 10.165 1.00 93.75 178 GLU A N 1
ATOM 1362 C CA . GLU A 1 178 ? -20.972 -8.026 9.340 1.00 93.75 178 GLU A CA 1
ATOM 1363 C C . GLU A 1 178 ? -20.753 -8.304 7.851 1.00 93.75 178 GLU A C 1
ATOM 1365 O O . GLU A 1 178 ? -19.860 -9.050 7.445 1.00 93.75 178 GLU A O 1
ATOM 1370 N N . THR A 1 179 ? -21.600 -7.696 7.023 1.00 96.44 179 THR A N 1
ATOM 1371 C CA . THR A 1 179 ? -21.508 -7.739 5.564 1.00 96.44 179 THR A CA 1
ATOM 1372 C C . THR A 1 179 ? -21.619 -6.331 5.012 1.00 96.44 179 THR A C 1
ATOM 1374 O O . THR A 1 179 ? -22.559 -5.614 5.345 1.00 96.44 179 THR A O 1
ATOM 1377 N N . ASP A 1 180 ? -20.702 -5.968 4.124 1.00 96.12 180 ASP A N 1
ATOM 1378 C CA . ASP A 1 180 ? -20.722 -4.690 3.420 1.00 96.12 180 ASP A CA 1
ATOM 1379 C C . ASP A 1 180 ? -20.234 -4.878 1.975 1.00 96.12 180 ASP A C 1
ATOM 1381 O O . ASP A 1 180 ? -19.643 -5.890 1.604 1.00 96.12 180 ASP A O 1
ATOM 1385 N N . HIS A 1 181 ? -20.502 -3.904 1.123 1.00 96.19 181 HIS A N 1
ATOM 1386 C CA . HIS A 1 181 ? -20.020 -3.824 -0.249 1.00 96.19 181 HIS A CA 1
ATOM 1387 C C . HIS A 1 181 ? -19.459 -2.430 -0.571 1.00 96.19 181 HIS A C 1
ATOM 1389 O O . HIS A 1 181 ? -19.216 -2.125 -1.739 1.00 96.19 181 HIS A O 1
ATOM 1395 N N . VAL A 1 182 ? -19.251 -1.568 0.431 1.00 95.88 182 VAL A N 1
ATOM 1396 C CA . VAL A 1 182 ? -18.770 -0.195 0.242 1.00 95.88 182 VAL A CA 1
ATOM 1397 C C . VAL A 1 182 ? -17.407 0.003 0.897 1.00 95.88 182 VAL A C 1
ATOM 1399 O O . VAL A 1 182 ? -17.285 0.124 2.108 1.00 95.88 182 VAL A O 1
ATOM 1402 N N . ALA A 1 183 ? -16.355 0.114 0.086 1.00 94.62 183 ALA A N 1
ATOM 1403 C CA . ALA A 1 183 ? -15.036 0.498 0.581 1.00 94.62 183 ALA A CA 1
ATOM 1404 C C . ALA A 1 183 ? -14.918 2.026 0.676 1.00 94.62 183 ALA A C 1
ATOM 1406 O O . ALA A 1 183 ? -15.337 2.744 -0.231 1.00 94.62 183 ALA A O 1
ATOM 1407 N N . LEU A 1 184 ? -14.290 2.543 1.731 1.00 91.75 184 LEU A N 1
ATOM 1408 C CA . LEU A 1 184 ? -14.010 3.973 1.872 1.00 91.75 184 LEU A CA 1
ATOM 1409 C C . LEU A 1 184 ? -12.639 4.307 1.286 1.00 91.75 184 LEU A C 1
ATOM 1411 O O . LEU A 1 184 ? -11.611 3.823 1.756 1.00 91.75 184 LEU A O 1
ATOM 1415 N N . VAL A 1 185 ? -12.615 5.147 0.254 1.00 90.12 185 VAL A N 1
ATOM 1416 C CA . VAL A 1 185 ? -11.386 5.646 -0.373 1.00 90.12 185 VAL A CA 1
ATOM 1417 C C . VAL A 1 185 ? -11.070 7.022 0.189 1.00 90.12 185 VAL A C 1
ATOM 1419 O O . VAL A 1 185 ? -11.781 7.993 -0.084 1.00 90.12 185 VAL A O 1
ATOM 1422 N N . TRP A 1 186 ? -9.981 7.101 0.946 1.00 82.19 186 TRP A N 1
ATOM 1423 C CA . TRP A 1 186 ? -9.515 8.335 1.564 1.00 82.19 186 TRP A CA 1
ATOM 1424 C C . TRP A 1 186 ? -8.734 9.195 0.569 1.00 82.19 186 TRP A C 1
ATOM 1426 O O . TRP A 1 186 ? -7.807 8.730 -0.100 1.00 82.19 186 TRP A O 1
ATOM 1436 N N . ARG A 1 187 ? -9.114 10.472 0.473 1.00 77.44 187 ARG A N 1
ATOM 1437 C CA . ARG A 1 187 ? -8.404 11.518 -0.271 1.00 77.44 187 ARG A CA 1
ATOM 1438 C C . ARG A 1 187 ? -8.270 12.749 0.620 1.00 77.44 187 ARG A C 1
ATOM 1440 O O . ARG A 1 187 ? -8.973 13.740 0.466 1.00 77.44 187 ARG A O 1
ATOM 1447 N N . GLY A 1 188 ? -7.346 12.674 1.571 1.00 73.06 188 GLY A N 1
ATOM 1448 C CA . GLY A 1 188 ? -7.108 13.747 2.534 1.00 73.06 188 GLY A CA 1
ATOM 1449 C C . GLY A 1 188 ? -8.115 13.757 3.652 1.00 73.06 188 GLY A C 1
ATOM 1450 O O . GLY A 1 188 ? -8.149 12.814 4.431 1.00 73.06 188 GLY A O 1
ATOM 1451 N N . ALA A 1 189 ? -8.880 14.837 3.776 1.00 71.38 189 ALA A N 1
ATOM 1452 C CA . ALA A 1 189 ? -9.951 14.906 4.768 1.00 71.38 189 ALA A CA 1
ATOM 1453 C C . ALA A 1 189 ? -11.186 14.104 4.348 1.00 71.38 189 ALA A C 1
ATOM 1455 O O . ALA A 1 189 ? -11.949 13.669 5.206 1.00 71.38 189 ALA A O 1
ATOM 1456 N N . ASP A 1 190 ? -11.370 13.908 3.042 1.00 77.94 190 ASP A N 1
ATOM 1457 C CA . ASP A 1 190 ? -12.608 13.376 2.497 1.00 77.94 190 ASP A CA 1
ATOM 1458 C C . ASP A 1 190 ? -12.511 11.863 2.285 1.00 77.94 190 ASP A C 1
ATOM 1460 O O . ASP A 1 190 ? -11.553 11.350 1.694 1.00 77.94 190 ASP A O 1
ATOM 1464 N N . ALA A 1 191 ? -13.543 11.149 2.732 1.00 85.88 191 ALA A N 1
ATOM 1465 C CA . ALA A 1 191 ? -13.775 9.756 2.386 1.00 85.88 191 ALA A CA 1
ATOM 1466 C C . ALA A 1 191 ? -14.808 9.684 1.262 1.00 85.88 191 ALA A C 1
ATOM 1468 O O . ALA A 1 191 ? -15.904 10.234 1.364 1.00 85.88 191 ALA A O 1
ATOM 1469 N N . THR A 1 192 ? -14.465 8.980 0.188 1.00 91.06 192 THR A N 1
ATOM 1470 C CA . THR A 1 192 ? -15.389 8.714 -0.919 1.00 91.06 192 THR A CA 1
ATOM 1471 C C . THR A 1 192 ? -15.827 7.252 -0.885 1.00 91.06 192 THR A C 1
ATOM 1473 O O . THR A 1 192 ? -14.962 6.373 -0.832 1.00 91.06 192 THR A O 1
ATOM 1476 N N . PRO A 1 193 ? -17.141 6.959 -0.893 1.00 94.38 193 PRO A N 1
ATOM 1477 C CA . PRO A 1 193 ? -17.622 5.587 -0.930 1.00 94.38 193 PRO A CA 1
ATOM 1478 C C . PRO A 1 193 ? -17.371 4.979 -2.310 1.00 94.38 193 PRO A C 1
ATOM 1480 O O . PRO A 1 193 ? -17.686 5.574 -3.343 1.00 94.38 193 PRO A O 1
ATOM 1483 N N . GLN A 1 194 ? -16.823 3.772 -2.321 1.00 94.75 194 GLN A N 1
ATOM 1484 C CA . GLN A 1 194 ? -16.538 2.999 -3.515 1.00 94.75 194 GLN A CA 1
ATOM 1485 C C . GLN A 1 194 ? -17.270 1.662 -3.438 1.00 94.75 194 GLN A C 1
ATOM 1487 O O . GLN A 1 194 ? -16.884 0.755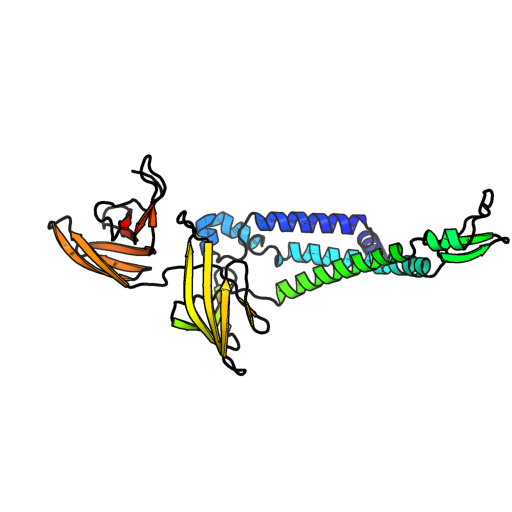 -2.702 1.00 94.75 194 GLN A O 1
ATOM 1492 N N . PHE A 1 195 ? -18.325 1.545 -4.239 1.00 95.12 195 PHE A N 1
ATOM 1493 C CA . PHE A 1 195 ? -19.145 0.343 -4.314 1.00 95.12 195 PHE A CA 1
ATOM 1494 C C . PHE A 1 195 ? -18.384 -0.787 -5.015 1.00 95.12 195 PHE A C 1
ATOM 1496 O O . PHE A 1 195 ? -17.802 -0.596 -6.092 1.00 95.12 195 PHE A O 1
ATOM 1503 N N . LEU A 1 196 ? -18.388 -1.957 -4.386 1.00 95.50 196 LEU A N 1
ATOM 1504 C CA . LEU A 1 196 ? -17.868 -3.211 -4.907 1.00 95.50 196 LEU A CA 1
ATOM 1505 C C . LEU A 1 196 ? -18.975 -3.955 -5.673 1.00 95.50 196 LEU A C 1
ATOM 1507 O O . LEU A 1 196 ? -20.147 -3.869 -5.311 1.00 95.50 196 LEU A O 1
ATOM 1511 N N . PRO A 1 197 ? -18.634 -4.728 -6.719 1.00 95.00 197 PRO A N 1
ATOM 1512 C CA . PRO A 1 197 ? -19.612 -5.504 -7.487 1.00 95.00 197 PRO A CA 1
ATOM 1513 C C . PRO A 1 197 ? -20.049 -6.810 -6.791 1.00 95.00 197 PRO A C 1
ATOM 1515 O O . PRO A 1 197 ? -20.645 -7.680 -7.427 1.00 95.00 197 PRO A O 1
ATOM 1518 N N . PHE A 1 198 ? -19.708 -6.981 -5.514 1.00 95.44 198 PHE A N 1
ATOM 1519 C CA . PHE A 1 198 ? -20.030 -8.129 -4.670 1.00 95.44 198 PHE A CA 1
ATOM 1520 C C . PHE A 1 198 ? -20.066 -7.693 -3.201 1.00 95.44 198 PHE A C 1
ATOM 1522 O O . PHE A 1 198 ? -19.412 -6.722 -2.820 1.00 95.44 198 PHE A O 1
ATOM 1529 N N . GLU A 1 199 ? -20.808 -8.436 -2.388 1.00 97.12 199 GLU A N 1
ATOM 1530 C CA . GLU A 1 199 ? -20.814 -8.320 -0.931 1.00 97.12 199 GLU A CA 1
ATOM 1531 C C . GLU A 1 199 ? -19.587 -9.023 -0.345 1.00 97.12 199 GLU A C 1
ATOM 1533 O O . GLU A 1 199 ? -19.156 -10.066 -0.850 1.00 97.12 199 GLU A O 1
ATOM 1538 N N . VAL A 1 200 ? -19.040 -8.449 0.720 1.00 97.75 200 VAL A N 1
ATOM 1539 C CA . VAL A 1 200 ? -17.942 -8.991 1.516 1.00 97.75 200 VAL A CA 1
ATOM 1540 C C . VAL A 1 200 ? -18.437 -9.139 2.949 1.00 97.75 200 VAL A C 1
ATOM 1542 O O . VAL A 1 200 ? -18.791 -8.151 3.589 1.00 97.75 200 VAL A O 1
ATOM 1545 N N . SER A 1 201 ? -18.460 -10.368 3.449 1.00 97.44 201 SER A N 1
ATOM 1546 C CA . SER A 1 201 ? -18.803 -10.680 4.836 1.00 97.44 201 SER A CA 1
ATOM 1547 C C . SER A 1 201 ? -17.558 -11.091 5.608 1.00 97.44 201 SER A C 1
ATOM 1549 O O . SER A 1 201 ? -16.732 -11.835 5.075 1.00 97.44 201 SER A O 1
ATOM 1551 N N . ASN A 1 202 ? -17.438 -10.642 6.855 1.00 96.44 202 ASN A N 1
ATOM 1552 C CA . ASN A 1 202 ? -16.467 -11.179 7.801 1.00 96.44 202 ASN A CA 1
ATOM 1553 C C . ASN A 1 202 ? -17.135 -12.311 8.591 1.00 96.44 202 ASN A C 1
ATOM 1555 O O . ASN A 1 202 ? -17.932 -12.063 9.488 1.00 96.44 202 ASN A O 1
ATOM 1559 N N . ASP A 1 203 ? -16.832 -13.555 8.233 1.00 96.50 203 ASP A N 1
ATOM 1560 C CA . ASP A 1 203 ? -17.390 -14.745 8.879 1.00 96.50 203 ASP A CA 1
ATOM 1561 C C . ASP A 1 203 ? -16.671 -15.098 10.195 1.00 96.50 203 ASP A C 1
ATOM 1563 O O . ASP A 1 203 ? -17.149 -15.959 10.932 1.00 96.50 203 ASP A O 1
ATOM 1567 N N . GLY A 1 204 ? -15.534 -14.462 10.489 1.00 93.50 204 GLY A N 1
ATOM 1568 C CA . GLY A 1 204 ? -14.782 -14.656 11.726 1.00 93.50 204 GLY A CA 1
ATOM 1569 C C . GLY A 1 204 ? -13.336 -14.183 11.608 1.00 93.50 204 GLY A C 1
ATOM 1570 O O . GLY A 1 204 ? -12.752 -14.198 10.520 1.00 93.50 204 GLY A O 1
ATOM 1571 N N . PHE A 1 205 ? -12.747 -13.798 12.735 1.00 91.56 205 PHE A N 1
ATOM 1572 C CA . PHE A 1 205 ? -11.356 -13.389 12.838 1.00 91.56 205 PHE A CA 1
ATOM 1573 C C . PHE A 1 205 ? -10.619 -14.243 13.876 1.00 91.56 205 PHE A C 1
ATOM 1575 O O . PHE A 1 205 ? -11.116 -14.553 14.954 1.00 91.56 205 PHE A O 1
ATOM 1582 N N . GLU A 1 206 ? -9.410 -14.663 13.525 1.00 90.06 206 GLU A N 1
ATOM 1583 C CA . GLU A 1 206 ? -8.603 -15.586 14.312 1.00 90.06 206 GLU A CA 1
ATOM 1584 C C . GLU A 1 206 ? -7.211 -14.996 14.538 1.00 90.06 206 GLU A C 1
ATOM 1586 O O . GLU A 1 206 ? -6.540 -14.540 13.603 1.00 90.06 206 GLU A O 1
ATOM 1591 N N . ILE A 1 207 ? -6.761 -15.061 15.793 1.00 87.44 207 ILE A N 1
ATOM 1592 C CA . ILE A 1 207 ? -5.380 -14.784 16.177 1.00 87.44 207 ILE A CA 1
ATOM 1593 C C . ILE A 1 207 ? -4.769 -16.076 16.706 1.00 87.44 207 ILE A C 1
ATOM 1595 O O . ILE A 1 207 ? -5.274 -16.663 17.662 1.00 87.44 207 ILE A O 1
ATOM 1599 N N . GLU A 1 208 ? -3.661 -16.505 16.110 1.00 87.12 208 GLU A N 1
ATOM 1600 C CA . GLU A 1 208 ? -2.834 -17.569 16.679 1.00 87.12 208 GLU A CA 1
ATOM 1601 C C . GLU A 1 208 ? -1.639 -16.951 17.394 1.00 87.12 208 GLU A C 1
ATOM 1603 O O . GLU A 1 208 ? -1.118 -15.912 16.982 1.00 87.12 208 GLU A O 1
ATOM 1608 N N . PHE A 1 209 ? -1.187 -17.608 18.458 1.00 80.19 209 PHE A N 1
ATOM 1609 C CA . PHE A 1 209 ? -0.064 -17.161 19.271 1.00 80.19 209 PHE A CA 1
ATOM 1610 C C . PHE A 1 209 ? 1.025 -18.230 19.294 1.00 80.19 209 PHE A C 1
ATOM 1612 O O . PHE A 1 209 ? 0.756 -19.432 19.300 1.00 80.19 209 PHE A O 1
ATOM 1619 N N . TYR A 1 210 ? 2.279 -17.794 19.346 1.00 80.25 210 TYR A N 1
ATOM 1620 C CA . TYR A 1 210 ? 3.380 -18.671 19.721 1.00 80.25 210 TYR A CA 1
ATOM 1621 C C . TYR A 1 210 ? 3.244 -19.100 21.191 1.00 80.25 210 TYR A C 1
ATOM 1623 O O . TYR A 1 210 ? 2.642 -18.377 21.985 1.00 80.25 210 TYR A O 1
ATOM 1631 N N . PRO A 1 211 ? 3.903 -20.197 21.615 1.00 73.19 211 PRO A N 1
ATOM 1632 C CA . PRO A 1 211 ? 3.969 -20.574 23.032 1.00 73.19 211 PRO A CA 1
ATOM 1633 C C . PRO A 1 211 ? 4.526 -19.475 23.953 1.00 73.19 211 PRO A C 1
ATOM 1635 O O . PRO A 1 211 ? 4.304 -19.510 25.157 1.00 73.19 211 PRO A O 1
ATOM 1638 N N . SER A 1 212 ? 5.261 -18.505 23.399 1.00 75.00 212 SER A N 1
ATOM 1639 C CA . SER A 1 212 ? 5.760 -17.324 24.108 1.00 75.00 212 SER A CA 1
ATOM 1640 C C . SER A 1 212 ? 4.701 -16.241 24.365 1.00 75.00 212 SER A C 1
ATOM 1642 O O . SER A 1 212 ? 5.038 -15.222 24.958 1.00 75.00 212 SER A O 1
ATOM 1644 N N . GLY A 1 213 ? 3.466 -16.410 23.880 1.00 69.25 213 GLY A N 1
ATOM 1645 C CA . GLY A 1 213 ? 2.378 -15.433 24.004 1.00 69.25 213 GLY A CA 1
ATOM 1646 C C . GLY A 1 213 ? 2.390 -14.319 22.951 1.00 69.25 213 GLY A C 1
ATOM 1647 O O . GLY A 1 213 ? 1.509 -13.468 22.953 1.00 69.25 213 GLY A O 1
ATOM 1648 N N . MET A 1 214 ? 3.356 -14.308 22.025 1.00 75.50 214 MET A N 1
ATOM 1649 C CA . MET A 1 214 ? 3.370 -13.340 20.922 1.00 75.50 214 MET A CA 1
ATOM 1650 C C . MET A 1 214 ? 2.463 -13.801 19.769 1.00 75.50 214 MET A C 1
ATOM 1652 O O . MET A 1 214 ? 2.564 -14.968 19.380 1.00 75.50 214 MET A O 1
ATOM 1656 N N . PRO A 1 215 ? 1.647 -12.914 19.170 1.00 82.00 215 PRO A N 1
ATOM 1657 C CA . PRO A 1 215 ? 0.851 -13.238 17.989 1.00 82.00 215 PRO A CA 1
ATOM 1658 C C . PRO A 1 215 ? 1.719 -13.754 16.832 1.00 82.00 215 PRO A C 1
ATOM 1660 O O . PRO A 1 215 ? 2.731 -13.147 16.475 1.00 82.00 215 PRO A O 1
ATOM 1663 N N . SER A 1 216 ? 1.321 -14.877 16.241 1.00 87.75 216 SER A N 1
ATOM 1664 C CA . SER A 1 216 ? 1.977 -15.522 15.101 1.00 87.75 216 SER A CA 1
ATOM 1665 C C . SER A 1 216 ? 1.186 -15.370 13.801 1.00 87.75 216 SER A C 1
ATOM 1667 O O . SER A 1 216 ? 1.789 -15.319 12.725 1.00 87.75 216 SER A O 1
ATOM 1669 N N . ARG A 1 217 ? -0.147 -15.267 13.881 1.00 91.81 217 ARG A N 1
ATOM 1670 C CA . ARG A 1 217 ? -1.044 -15.177 12.723 1.00 91.81 217 ARG A CA 1
ATOM 1671 C C . ARG A 1 217 ? -2.241 -14.298 13.051 1.00 91.81 217 ARG A C 1
ATOM 1673 O O . ARG A 1 217 ? -2.815 -14.426 14.123 1.00 91.81 217 ARG A O 1
ATOM 1680 N N . TYR A 1 218 ? -2.619 -13.463 12.090 1.00 92.19 218 TYR A N 1
ATOM 1681 C CA . TYR A 1 218 ? -3.889 -12.742 12.071 1.00 92.19 218 TYR A CA 1
ATOM 1682 C C . TYR A 1 218 ? -4.601 -13.122 10.781 1.00 92.19 218 TYR A C 1
ATOM 1684 O O . TYR A 1 218 ? -4.051 -12.896 9.693 1.00 92.19 218 TYR A O 1
ATOM 1692 N N . ALA A 1 219 ? -5.775 -13.726 10.905 1.00 95.12 219 ALA A N 1
ATOM 1693 C CA . ALA A 1 219 ? -6.518 -14.286 9.792 1.00 95.12 219 ALA A CA 1
ATOM 1694 C C . ALA A 1 219 ? -7.986 -13.873 9.861 1.00 95.12 219 ALA A C 1
ATOM 1696 O O . ALA A 1 219 ? -8.621 -14.025 10.896 1.00 95.12 219 ALA A O 1
ATOM 1697 N N . THR A 1 220 ? -8.527 -13.386 8.748 1.00 96.38 220 THR A N 1
ATOM 1698 C CA . THR A 1 220 ? -9.953 -13.071 8.620 1.00 96.38 220 THR A CA 1
ATOM 1699 C C . THR A 1 220 ? -10.581 -14.001 7.592 1.00 96.38 220 THR A C 1
ATOM 1701 O O . THR A 1 220 ? -10.142 -14.049 6.438 1.00 96.38 220 THR A O 1
ATOM 1704 N N . ASN A 1 221 ? -11.621 -14.719 8.001 1.00 97.19 221 ASN A N 1
ATOM 1705 C CA . ASN A 1 221 ? -12.442 -15.551 7.137 1.00 97.19 221 ASN A CA 1
ATOM 1706 C C . ASN A 1 221 ? -13.422 -14.644 6.386 1.00 97.19 221 ASN A C 1
ATOM 1708 O O . ASN A 1 221 ? -14.399 -14.159 6.952 1.00 97.19 221 ASN A O 1
ATOM 1712 N N . LEU A 1 222 ? -13.155 -14.387 5.105 1.00 97.38 222 LEU A N 1
ATOM 1713 C CA . LEU A 1 222 ? -14.003 -13.541 4.272 1.00 97.38 222 LEU A CA 1
ATOM 1714 C C . LEU A 1 222 ? -14.868 -14.374 3.338 1.00 97.38 222 LEU A C 1
ATOM 1716 O O . LEU A 1 222 ? -14.394 -15.304 2.682 1.00 97.38 222 LEU A O 1
ATOM 1720 N N . ARG A 1 223 ? -16.132 -13.978 3.207 1.00 97.69 223 ARG A N 1
ATOM 1721 C CA . ARG A 1 223 ? -17.054 -14.510 2.206 1.00 97.69 223 ARG A CA 1
ATOM 1722 C C . ARG A 1 223 ? -17.385 -13.438 1.185 1.00 97.69 223 ARG A C 1
ATOM 1724 O O . ARG A 1 223 ? -17.869 -12.367 1.525 1.00 97.69 223 ARG A O 1
ATOM 1731 N N . PHE A 1 224 ? -17.159 -13.756 -0.079 1.00 97.06 224 PHE A N 1
ATOM 1732 C CA . PHE A 1 224 ? -17.454 -12.909 -1.223 1.00 97.06 224 PHE A CA 1
ATOM 1733 C C . PHE A 1 224 ? -18.686 -13.443 -1.939 1.00 97.06 224 PHE A C 1
ATOM 1735 O O . PHE A 1 224 ? -18.671 -14.575 -2.428 1.00 97.06 224 PHE A O 1
ATOM 1742 N N . LYS A 1 225 ? -19.742 -12.636 -2.037 1.00 96.62 225 LYS A N 1
ATOM 1743 C CA . LYS A 1 225 ? -20.998 -13.025 -2.686 1.00 96.62 225 LYS A CA 1
ATOM 1744 C C . LYS A 1 225 ? -21.338 -12.060 -3.815 1.00 96.62 225 LYS A C 1
ATOM 1746 O O . LYS A 1 225 ? -21.583 -10.880 -3.592 1.00 96.62 225 LYS A O 1
ATOM 1751 N N . GLY A 1 226 ? -21.367 -12.570 -5.043 1.00 92.19 226 GLY A N 1
ATOM 1752 C CA . GLY A 1 226 ? -21.706 -11.792 -6.238 1.00 92.19 226 GLY A CA 1
ATOM 1753 C C . GLY A 1 226 ? -22.575 -12.581 -7.214 1.00 92.19 226 GLY A C 1
ATOM 1754 O O . GLY A 1 226 ? -23.087 -13.651 -6.890 1.00 92.19 226 GLY A O 1
ATOM 1755 N N . GLN A 1 227 ? -22.714 -12.080 -8.445 1.00 81.31 227 GLN A N 1
ATOM 1756 C CA . GLN A 1 227 ? -23.540 -12.735 -9.476 1.00 81.31 227 GLN A CA 1
ATOM 1757 C C . GLN A 1 227 ? -23.056 -14.149 -9.850 1.00 81.31 227 GLN A C 1
ATOM 1759 O O . GLN A 1 227 ? -23.854 -14.976 -10.276 1.00 81.31 227 GLN A O 1
ATOM 1764 N N . GLY A 1 228 ? -21.762 -14.440 -9.677 1.00 82.25 228 GLY A N 1
ATOM 1765 C CA . GLY A 1 228 ? -21.156 -15.743 -9.976 1.00 82.25 228 GLY A CA 1
ATOM 1766 C C . GLY A 1 228 ? -21.225 -16.772 -8.841 1.00 82.25 228 GLY A C 1
ATOM 1767 O O . GLY A 1 228 ? -20.621 -17.834 -8.969 1.00 82.25 228 GLY A O 1
ATOM 1768 N N . GLY A 1 229 ? -21.913 -16.463 -7.737 1.00 89.94 229 GLY A N 1
ATOM 1769 C CA . GLY A 1 229 ? -22.011 -17.320 -6.554 1.00 89.94 229 GLY A CA 1
ATOM 1770 C C . GLY A 1 229 ? -21.273 -16.767 -5.333 1.00 89.94 229 GLY A C 1
ATOM 1771 O O . GLY A 1 229 ? -20.902 -15.592 -5.282 1.00 89.94 229 GLY A O 1
ATOM 1772 N N . SER A 1 230 ? -21.098 -17.634 -4.335 1.00 94.25 230 SER A N 1
ATOM 1773 C CA . SER A 1 230 ? -20.405 -17.335 -3.080 1.00 94.25 230 SER A CA 1
ATOM 1774 C C . SER A 1 230 ? -19.059 -18.052 -3.041 1.00 94.25 230 SER A C 1
ATOM 1776 O O . SER A 1 230 ? -18.980 -19.233 -3.378 1.00 94.25 230 SER A O 1
ATOM 1778 N N . ARG A 1 231 ? -18.011 -17.357 -2.603 1.00 94.88 231 ARG A N 1
ATOM 1779 C CA . ARG A 1 231 ? -16.663 -17.897 -2.393 1.00 94.88 231 ARG A CA 1
ATOM 1780 C C . ARG A 1 231 ? -16.165 -17.458 -1.024 1.00 94.88 231 ARG A C 1
ATOM 1782 O O . ARG A 1 231 ? -16.228 -16.273 -0.726 1.00 94.88 231 ARG A O 1
ATOM 1789 N N . SER A 1 232 ? -15.644 -18.386 -0.231 1.00 96.75 232 SER A N 1
ATOM 1790 C CA . SER A 1 232 ? -14.960 -18.063 1.023 1.00 96.75 232 SER A CA 1
ATOM 1791 C C . SER A 1 232 ? -13.453 -18.206 0.844 1.00 96.75 232 SER A C 1
ATOM 1793 O O . SER A 1 232 ? -12.999 -19.162 0.217 1.00 96.75 232 SER A O 1
ATOM 1795 N N . ASP A 1 233 ? -12.689 -17.269 1.390 1.00 96.75 233 ASP A N 1
ATOM 1796 C CA . ASP A 1 233 ? -11.231 -17.326 1.465 1.00 96.75 233 ASP A CA 1
ATOM 1797 C C . ASP A 1 233 ? -10.760 -16.738 2.796 1.00 96.75 233 ASP A C 1
ATOM 1799 O O . ASP A 1 233 ? -11.456 -15.948 3.432 1.00 96.75 233 ASP A O 1
ATOM 1803 N N . VAL A 1 234 ? -9.534 -17.078 3.179 1.00 97.25 234 VAL A N 1
ATOM 1804 C CA . VAL A 1 234 ? -8.886 -16.526 4.367 1.00 97.25 234 VAL A CA 1
ATOM 1805 C C . VAL A 1 234 ? -7.877 -15.470 3.943 1.00 97.25 234 VAL A C 1
ATOM 1807 O O . VAL A 1 234 ? -6.956 -15.758 3.175 1.00 97.25 234 VAL A O 1
ATOM 1810 N N . VAL A 1 235 ? -8.046 -14.244 4.433 1.00 96.81 235 VAL A N 1
ATOM 1811 C CA . VAL A 1 235 ? -7.060 -13.172 4.271 1.00 96.81 235 VAL A CA 1
ATOM 1812 C C . VAL A 1 235 ? -6.145 -13.171 5.484 1.00 96.81 235 VAL A C 1
ATOM 1814 O O . VAL A 1 235 ? -6.618 -13.091 6.613 1.00 96.81 235 VAL A O 1
ATOM 1817 N N . GLU A 1 236 ? -4.834 -13.216 5.256 1.00 95.31 236 GLU A N 1
ATOM 1818 C CA . GLU A 1 236 ? -3.836 -13.136 6.327 1.00 95.31 236 GLU A CA 1
ATOM 1819 C C . GLU A 1 236 ? -2.826 -12.022 6.047 1.00 95.31 236 GLU A C 1
ATOM 1821 O O . GLU A 1 236 ? -2.653 -11.562 4.909 1.00 95.31 236 GLU A O 1
ATOM 1826 N N . VAL A 1 237 ? -2.095 -11.617 7.085 1.00 90.94 237 VAL A N 1
ATOM 1827 C CA . VAL A 1 237 ? -0.952 -10.708 6.934 1.00 90.94 237 VAL A CA 1
ATOM 1828 C C . VAL A 1 237 ? 0.033 -11.298 5.918 1.00 90.94 237 VAL A C 1
ATOM 1830 O O . VAL A 1 237 ? 0.398 -12.470 5.980 1.00 90.94 237 VAL A O 1
ATOM 1833 N N . ASN A 1 238 ? 0.447 -10.483 4.944 1.00 90.88 238 ASN A N 1
ATOM 1834 C CA . ASN A 1 238 ? 1.294 -10.867 3.804 1.00 90.88 238 ASN A CA 1
ATOM 1835 C C . ASN A 1 238 ? 0.712 -11.921 2.835 1.00 90.88 238 ASN A C 1
ATOM 1837 O O . ASN A 1 238 ? 1.378 -12.253 1.852 1.00 90.88 238 ASN A O 1
ATOM 1841 N N . LYS A 1 239 ? -0.521 -12.407 3.037 1.00 95.25 239 LYS A N 1
ATOM 1842 C CA . LYS A 1 239 ? -1.210 -13.337 2.124 1.00 95.25 239 LYS A CA 1
ATOM 1843 C C . LYS A 1 239 ? -2.542 -12.735 1.654 1.00 95.25 239 LYS A C 1
ATOM 1845 O O . LYS A 1 239 ? -3.599 -13.062 2.194 1.00 95.25 239 LYS A O 1
ATOM 1850 N N . PRO A 1 240 ? -2.511 -11.831 0.658 1.00 96.25 240 PRO A N 1
ATOM 1851 C CA . PRO A 1 240 ? -3.725 -11.202 0.160 1.00 96.25 240 PRO A CA 1
ATOM 1852 C C . PRO A 1 240 ? -4.589 -12.168 -0.649 1.00 96.25 240 PRO A C 1
ATOM 1854 O O . PRO A 1 240 ? -4.077 -12.993 -1.410 1.00 96.25 240 PRO A O 1
ATOM 1857 N N . VAL A 1 241 ? -5.905 -11.977 -0.579 1.00 96.62 241 VAL A N 1
ATOM 1858 C CA . VAL A 1 241 ? -6.877 -12.689 -1.418 1.00 96.62 241 VAL A CA 1
ATOM 1859 C C . VAL A 1 241 ? -7.251 -11.824 -2.613 1.00 96.62 241 VAL A C 1
ATOM 1861 O O . VAL A 1 241 ? -7.459 -10.618 -2.488 1.00 96.62 241 VAL A O 1
ATOM 1864 N N . ARG A 1 242 ? -7.349 -12.442 -3.794 1.00 95.75 242 ARG A N 1
ATOM 1865 C CA . ARG A 1 242 ? -7.777 -11.769 -5.026 1.00 95.75 242 ARG A CA 1
ATOM 1866 C C . ARG A 1 242 ? -9.145 -12.261 -5.482 1.00 95.75 242 ARG A C 1
ATOM 1868 O O . ARG A 1 242 ? -9.357 -13.465 -5.655 1.00 95.75 242 ARG A O 1
ATOM 1875 N N . VAL A 1 243 ? -10.031 -11.304 -5.745 1.00 93.94 243 VAL A N 1
ATOM 1876 C CA . VAL A 1 243 ? -11.386 -11.522 -6.258 1.00 93.94 243 VAL A CA 1
ATOM 1877 C C . VAL A 1 243 ? -11.607 -10.567 -7.429 1.00 93.94 243 VAL A C 1
ATOM 1879 O O . VAL A 1 243 ? -11.733 -9.356 -7.257 1.00 93.94 243 VAL A O 1
ATOM 1882 N N . GLY A 1 244 ? -11.595 -11.105 -8.650 1.00 90.88 244 GLY A N 1
ATOM 1883 C CA . GLY A 1 244 ? -11.640 -10.294 -9.868 1.00 90.88 244 GLY A CA 1
ATOM 1884 C C . GLY A 1 244 ? -10.458 -9.320 -9.951 1.00 90.88 244 GLY A C 1
ATOM 1885 O O . GLY A 1 244 ? -9.301 -9.737 -9.915 1.00 90.88 244 GLY A O 1
ATOM 1886 N N . ALA A 1 245 ? -10.753 -8.023 -10.062 1.00 90.75 245 ALA A N 1
ATOM 1887 C CA . ALA A 1 245 ? -9.755 -6.951 -10.114 1.00 90.75 245 ALA A CA 1
ATOM 1888 C C . ALA A 1 245 ? -9.325 -6.427 -8.726 1.00 90.75 245 ALA A C 1
ATOM 1890 O O . ALA A 1 245 ? -8.488 -5.528 -8.650 1.00 90.75 245 ALA A O 1
ATOM 1891 N N . TYR A 1 246 ? -9.886 -6.966 -7.640 1.00 93.56 246 TYR A N 1
ATOM 1892 C CA . TYR A 1 246 ? -9.667 -6.483 -6.278 1.00 93.56 246 TYR A CA 1
ATOM 1893 C C . TYR A 1 246 ? -8.725 -7.409 -5.513 1.00 93.56 246 TYR A C 1
ATOM 1895 O O . TYR A 1 246 ? -8.791 -8.635 -5.638 1.00 93.56 246 TYR A O 1
ATOM 1903 N N . ALA A 1 247 ? -7.851 -6.811 -4.710 1.00 95.19 247 ALA A N 1
ATOM 1904 C CA . ALA A 1 247 ? -6.972 -7.512 -3.788 1.00 95.19 247 ALA A CA 1
ATOM 1905 C C . ALA A 1 247 ? -7.268 -7.031 -2.363 1.00 95.19 247 ALA A C 1
ATOM 1907 O O . ALA A 1 247 ? -7.192 -5.834 -2.090 1.00 95.19 247 ALA A O 1
ATOM 1908 N N . PHE A 1 248 ? -7.605 -7.968 -1.483 1.00 95.88 248 PHE A N 1
ATOM 1909 C CA . PHE A 1 248 ? -7.913 -7.733 -0.077 1.00 95.88 248 PHE A CA 1
ATOM 1910 C C . PHE A 1 248 ? -6.696 -8.085 0.772 1.00 95.88 248 PHE A C 1
ATOM 1912 O O . PHE A 1 248 ? -6.081 -9.136 0.583 1.00 95.88 248 PHE A O 1
ATOM 1919 N N . TYR A 1 249 ? -6.349 -7.191 1.691 1.00 95.25 249 TYR A N 1
ATOM 1920 C CA . TYR A 1 249 ? -5.195 -7.306 2.574 1.00 95.25 249 TYR A CA 1
ATOM 1921 C C . TYR A 1 249 ? -5.666 -7.171 4.018 1.00 95.25 249 TYR A C 1
ATOM 1923 O O . TYR A 1 249 ? -6.465 -6.283 4.313 1.00 95.25 249 TYR A O 1
ATOM 1931 N N . GLN A 1 250 ? -5.123 -7.995 4.915 1.00 93.81 250 GLN A N 1
ATOM 1932 C CA . GLN A 1 250 ? -5.264 -7.763 6.348 1.00 93.81 250 GLN A CA 1
ATOM 1933 C C . GLN A 1 250 ? -4.409 -6.547 6.711 1.00 93.81 250 GLN A C 1
ATOM 1935 O O . GLN A 1 250 ? -3.181 -6.643 6.709 1.00 93.81 250 GLN A O 1
ATOM 1940 N N . ALA A 1 251 ? -5.049 -5.404 6.963 1.00 86.31 251 ALA A N 1
ATOM 1941 C CA . ALA A 1 251 ? -4.353 -4.149 7.253 1.00 86.31 251 ALA A CA 1
ATOM 1942 C C . ALA A 1 251 ? -4.374 -3.779 8.743 1.00 86.31 251 ALA A C 1
ATOM 1944 O O . ALA A 1 251 ? -3.384 -3.266 9.252 1.00 86.31 251 ALA A O 1
ATOM 1945 N N . SER A 1 252 ? -5.486 -4.037 9.432 1.00 86.12 252 SER A N 1
ATOM 1946 C CA . SER A 1 252 ? -5.667 -3.738 10.854 1.00 86.12 252 SER A CA 1
ATOM 1947 C C . SER A 1 252 ? -6.700 -4.686 11.466 1.00 86.12 252 SER A C 1
ATOM 1949 O O . SER A 1 252 ? -7.370 -5.418 10.737 1.00 86.12 252 SER A O 1
ATOM 1951 N N . PHE A 1 253 ? -6.814 -4.687 12.788 1.00 85.12 253 PHE A N 1
ATOM 1952 C CA . PHE A 1 253 ? -7.852 -5.379 13.546 1.00 85.12 253 PHE A CA 1
ATOM 1953 C C . PHE A 1 253 ? -8.189 -4.561 14.798 1.00 85.12 253 PHE A C 1
ATOM 1955 O O . PHE A 1 253 ? -7.434 -3.675 15.196 1.00 85.12 253 PHE A O 1
ATOM 1962 N N . GLY A 1 254 ? -9.333 -4.853 15.400 1.00 82.31 254 GLY A N 1
ATOM 1963 C CA . GLY A 1 254 ? -9.791 -4.244 16.641 1.00 82.31 254 GLY A CA 1
ATOM 1964 C C . GLY A 1 254 ? -11.057 -4.943 17.114 1.00 82.31 254 GLY A C 1
ATOM 1965 O O . GLY A 1 254 ? -11.679 -5.679 16.350 1.00 82.31 254 GLY A O 1
ATOM 1966 N N . ASP A 1 255 ? -11.438 -4.704 18.361 1.00 81.50 255 ASP A N 1
ATOM 1967 C CA . ASP A 1 255 ? -12.544 -5.398 19.024 1.00 81.50 255 ASP A CA 1
ATOM 1968 C C . ASP A 1 255 ? -13.918 -5.197 18.339 1.00 81.50 255 ASP A C 1
ATOM 1970 O O . ASP A 1 255 ? -14.813 -6.034 18.428 1.00 81.50 255 ASP A O 1
ATOM 1974 N N . GLY A 1 256 ? -14.104 -4.102 17.597 1.00 78.88 256 GLY A N 1
ATOM 1975 C CA . GLY A 1 256 ? -15.334 -3.880 16.830 1.00 78.88 256 GLY A CA 1
ATOM 1976 C C . GLY A 1 256 ? -16.567 -3.544 17.683 1.00 78.88 256 GLY A C 1
ATOM 1977 O O . GLY A 1 256 ? -17.664 -3.425 17.133 1.00 78.88 256 GLY A O 1
ATOM 1978 N N . GLY A 1 257 ? -16.416 -3.317 18.993 1.00 84.31 257 GLY A N 1
ATOM 1979 C CA . GLY A 1 257 ? -17.476 -2.798 19.860 1.00 84.31 257 GLY A CA 1
ATOM 1980 C C . GLY A 1 257 ? -18.184 -3.863 20.696 1.00 84.31 257 GLY A C 1
ATOM 1981 O O . GLY A 1 257 ? -19.415 -3.794 20.843 1.00 84.31 257 GLY A O 1
ATOM 1982 N N . SER A 1 258 ? -17.431 -4.831 21.215 1.00 87.31 258 SER A N 1
ATOM 1983 C CA . SER A 1 258 ? -17.857 -5.831 22.190 1.00 87.31 258 SER A CA 1
ATOM 1984 C C . SER A 1 258 ? -18.565 -5.190 23.373 1.00 87.31 258 SER A C 1
ATOM 1986 O O . SER A 1 258 ? -18.237 -4.083 23.808 1.00 87.31 258 SER A O 1
ATOM 1988 N N . GLY A 1 259 ? -19.571 -5.898 23.886 1.00 88.44 259 GLY A N 1
ATOM 1989 C CA . GLY A 1 259 ? -20.251 -5.520 25.118 1.00 88.44 259 GLY A CA 1
ATOM 1990 C C . GLY A 1 259 ? -19.331 -5.733 26.312 1.00 88.44 259 GLY A C 1
ATOM 1991 O O . GLY A 1 259 ? -18.735 -6.796 26.455 1.00 88.44 259 GLY A O 1
ATOM 1992 N N . VAL A 1 260 ? -19.243 -4.728 27.174 1.00 87.44 260 VAL A N 1
ATOM 1993 C CA . VAL A 1 260 ? -18.493 -4.789 28.425 1.00 87.44 260 VAL A CA 1
ATOM 1994 C C . VAL A 1 260 ? -19.468 -4.532 29.558 1.00 87.44 260 VAL A C 1
ATOM 1996 O O . VAL A 1 260 ? -20.164 -3.519 29.566 1.00 87.44 260 VAL A O 1
ATOM 1999 N N . ALA A 1 261 ? -19.508 -5.450 30.515 1.00 87.00 261 ALA A N 1
ATOM 2000 C CA . ALA A 1 261 ? -20.260 -5.295 31.748 1.00 87.00 261 ALA A CA 1
ATOM 2001 C C . ALA A 1 261 ? -19.300 -5.393 32.933 1.00 87.00 261 ALA A C 1
ATOM 2003 O O . ALA A 1 261 ? -18.361 -6.190 32.920 1.00 87.00 261 ALA A O 1
ATOM 2004 N N . GLY A 1 262 ? -19.531 -4.580 33.956 1.00 81.88 262 GLY A N 1
ATOM 2005 C CA . GLY A 1 262 ? -18.678 -4.530 35.133 1.00 81.88 262 GLY A CA 1
ATOM 2006 C C . GLY A 1 262 ? -19.333 -3.812 36.300 1.00 81.88 262 GLY A C 1
ATOM 2007 O O . GLY A 1 262 ? -20.521 -3.490 36.278 1.00 81.88 262 GLY A O 1
ATOM 2008 N N . GLN A 1 263 ? -18.541 -3.572 37.339 1.00 81.31 263 GLN A N 1
ATOM 2009 C CA . GLN A 1 263 ? -18.943 -2.797 38.507 1.00 81.31 263 GLN A CA 1
ATOM 2010 C C . GLN A 1 263 ? -17.875 -1.739 38.776 1.00 81.31 263 GLN A C 1
ATOM 2012 O O . GLN A 1 263 ? -16.690 -2.061 38.834 1.00 81.31 263 GLN A O 1
ATOM 2017 N N . GLY A 1 264 ? -18.290 -0.482 38.910 1.00 77.75 264 GLY A N 1
ATOM 2018 C CA . GLY A 1 264 ? -17.435 0.619 39.345 1.00 77.75 264 GLY A CA 1
ATOM 2019 C C . GLY A 1 264 ? -17.589 0.855 40.843 1.00 77.75 264 GLY A C 1
ATOM 2020 O O . GLY A 1 264 ? -18.689 0.721 41.371 1.00 77.75 264 GLY A O 1
ATOM 2021 N N . LEU A 1 265 ? -16.507 1.212 41.531 1.00 77.44 265 LEU A N 1
ATOM 2022 C CA . LEU A 1 265 ? -16.567 1.655 42.922 1.00 77.44 265 LEU A CA 1
ATOM 2023 C C . LEU A 1 265 ? -16.787 3.169 42.955 1.00 77.44 265 LEU A C 1
ATOM 2025 O O . LEU A 1 265 ? -15.905 3.927 42.559 1.00 77.44 265 LEU A O 1
ATOM 2029 N N . ASP A 1 266 ? -17.945 3.605 43.442 1.00 75.69 266 ASP A N 1
ATOM 2030 C CA . ASP A 1 266 ? -18.192 5.013 43.739 1.00 75.69 266 ASP A CA 1
ATOM 2031 C C . ASP A 1 266 ? -17.351 5.417 44.957 1.00 75.69 266 ASP A C 1
ATOM 2033 O O . ASP A 1 266 ? -17.555 4.919 46.064 1.00 75.69 266 ASP A O 1
ATOM 2037 N N . LEU A 1 267 ? -16.390 6.319 44.757 1.00 73.12 267 LEU A N 1
ATOM 2038 C CA . LEU A 1 267 ? -15.466 6.752 45.808 1.00 73.12 267 LEU A CA 1
ATOM 2039 C C . LEU A 1 267 ? -16.135 7.637 46.871 1.00 73.12 267 LEU A C 1
ATOM 2041 O O . LEU A 1 267 ? -15.595 7.778 47.967 1.00 73.12 267 LEU A O 1
ATOM 2045 N N . SER A 1 268 ? -17.293 8.229 46.568 1.00 76.00 268 SER A N 1
ATOM 2046 C CA . SER A 1 268 ? -18.031 9.085 47.500 1.00 76.00 268 SER A CA 1
ATOM 2047 C C . SER A 1 268 ? -18.898 8.277 48.466 1.00 76.00 268 SER A C 1
ATOM 2049 O O . SER A 1 268 ? -18.945 8.578 49.660 1.00 76.00 268 SER A O 1
ATOM 2051 N N . SER A 1 269 ? -19.561 7.232 47.962 1.00 81.69 269 SER A N 1
ATOM 2052 C CA . SER A 1 269 ? -20.472 6.386 48.740 1.00 81.69 269 SER A CA 1
ATOM 2053 C C . SER A 1 269 ? -19.857 5.050 49.169 1.00 81.69 269 SER A C 1
ATOM 2055 O O . SER A 1 269 ? -20.383 4.392 50.068 1.00 81.69 269 SER A O 1
ATOM 2057 N N . GLY A 1 270 ? -18.759 4.630 48.536 1.00 82.44 270 GLY A N 1
ATOM 2058 C CA . GLY A 1 270 ? -18.165 3.300 48.685 1.00 82.44 270 GLY A CA 1
ATOM 2059 C C . GLY A 1 270 ? -18.996 2.177 48.053 1.00 82.44 270 GLY A C 1
ATOM 2060 O O . GLY A 1 270 ? -18.676 1.004 48.247 1.00 82.44 270 GLY A O 1
ATOM 2061 N N . ALA A 1 271 ? -20.076 2.499 47.335 1.00 84.00 271 ALA A N 1
ATOM 2062 C CA . ALA A 1 271 ? -20.957 1.510 46.731 1.00 84.00 271 ALA A CA 1
ATOM 2063 C C . ALA A 1 271 ? -20.406 0.999 45.393 1.00 84.00 271 ALA A C 1
ATOM 2065 O O . ALA A 1 271 ? -19.816 1.747 44.613 1.00 84.00 271 ALA A O 1
ATOM 2066 N N . LEU A 1 272 ? -20.655 -0.279 45.100 1.00 83.31 272 LEU A N 1
ATOM 2067 C CA . LEU A 1 272 ? -20.442 -0.829 43.764 1.00 83.31 272 LEU A CA 1
ATOM 2068 C C . LEU A 1 272 ? -21.646 -0.497 42.881 1.00 83.31 272 LEU A C 1
ATOM 2070 O O . LEU A 1 272 ? -22.781 -0.858 43.197 1.00 83.31 272 LEU A O 1
ATOM 2074 N N . VAL A 1 273 ? -21.389 0.174 41.765 1.00 82.62 273 VAL A N 1
ATOM 2075 C CA . VAL A 1 273 ? -22.390 0.584 40.783 1.00 82.62 273 VAL A CA 1
ATOM 2076 C C . VAL A 1 273 ? -22.214 -0.263 39.523 1.00 82.62 273 VAL A C 1
ATOM 2078 O O . VAL A 1 273 ? -21.113 -0.291 38.968 1.00 82.62 273 VAL A O 1
ATOM 2081 N N . PRO A 1 274 ? -23.257 -0.969 39.048 1.00 85.62 274 PRO A N 1
ATOM 2082 C CA . PRO A 1 274 ? -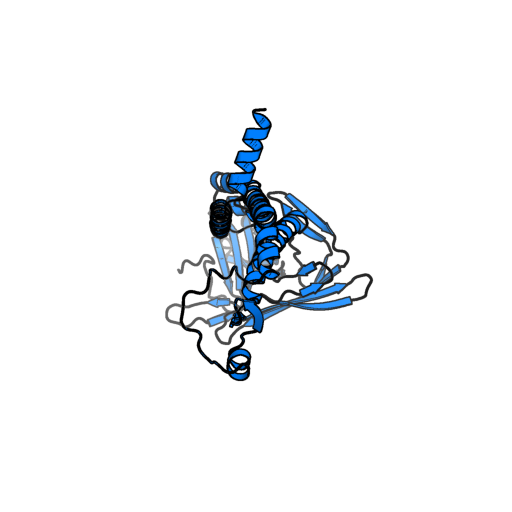23.161 -1.731 37.813 1.00 85.62 274 PRO A CA 1
ATOM 2083 C C . PRO A 1 274 ? -22.973 -0.796 36.618 1.00 85.62 274 PRO A C 1
ATOM 2085 O O . PRO A 1 274 ? -23.571 0.277 36.537 1.00 85.62 274 PRO A O 1
ATOM 2088 N N . PHE A 1 275 ? -22.158 -1.240 35.672 1.00 83.00 275 PHE A N 1
ATOM 2089 C CA . PHE A 1 275 ? -21.881 -0.545 34.430 1.00 83.00 275 PHE A CA 1
ATOM 2090 C C . PHE A 1 275 ? -22.056 -1.509 33.262 1.00 83.00 275 PHE A C 1
ATOM 2092 O O . PHE A 1 275 ? -21.514 -2.614 33.273 1.00 83.00 275 PHE A O 1
ATOM 2099 N N . GLU A 1 276 ? -22.780 -1.059 32.243 1.00 88.44 276 GLU A N 1
ATOM 2100 C CA . GLU A 1 276 ? -22.845 -1.706 30.940 1.00 88.44 276 GLU A CA 1
ATOM 2101 C C . GLU A 1 276 ? -22.425 -0.702 29.873 1.00 88.44 276 GLU A C 1
ATOM 2103 O O . GLU A 1 276 ? -22.880 0.444 29.843 1.00 88.44 276 GLU A O 1
ATOM 2108 N N . GLY A 1 277 ? -21.552 -1.144 28.981 1.00 87.62 277 GLY A N 1
ATOM 2109 C CA . GLY A 1 277 ? -21.031 -0.336 27.900 1.00 87.62 277 GLY A CA 1
ATOM 2110 C C . GLY A 1 277 ? -20.585 -1.190 26.728 1.00 87.62 277 GLY A C 1
ATOM 2111 O O . GLY A 1 277 ? -20.810 -2.399 26.659 1.00 87.62 277 GLY A O 1
ATOM 2112 N N . ARG A 1 278 ? -19.953 -0.528 25.768 1.00 90.56 278 ARG A N 1
ATOM 2113 C CA . ARG A 1 278 ? -19.329 -1.167 24.614 1.00 90.56 278 ARG A CA 1
ATOM 2114 C C . ARG A 1 278 ? -17.959 -0.566 24.394 1.00 90.56 278 ARG A C 1
ATOM 2116 O O . ARG A 1 278 ? -17.771 0.612 24.693 1.00 90.56 278 ARG A O 1
ATOM 2123 N N . VAL A 1 279 ? -17.039 -1.342 23.835 1.00 89.00 279 VAL A N 1
ATOM 2124 C CA . VAL A 1 279 ? -15.757 -0.814 23.357 1.00 89.00 279 VAL A CA 1
ATOM 2125 C C . VAL A 1 279 ? -16.006 0.308 22.336 1.00 89.00 279 VAL A C 1
ATOM 2127 O O . VAL A 1 279 ? -16.944 0.243 21.536 1.00 89.00 279 VAL A O 1
ATOM 2130 N N . TYR A 1 280 ? -15.217 1.379 22.433 1.00 86.00 280 TYR A N 1
ATOM 2131 C CA . TYR A 1 280 ? -15.388 2.695 21.793 1.00 86.00 280 TYR A CA 1
ATOM 2132 C C . TYR A 1 280 ? -16.635 3.487 22.229 1.00 86.00 280 TYR A C 1
ATOM 2134 O O . TYR A 1 280 ? -16.908 4.577 21.720 1.00 86.00 280 TYR A O 1
ATOM 2142 N N . GLY A 1 281 ? -17.414 2.953 23.170 1.00 87.56 281 GLY A N 1
ATOM 2143 C CA . GLY A 1 281 ? -18.563 3.612 23.773 1.00 87.56 281 GLY A CA 1
ATOM 2144 C C . GLY A 1 281 ? -18.148 4.584 24.874 1.00 87.56 281 GLY A C 1
ATOM 2145 O O . GLY A 1 281 ? -17.187 4.351 25.608 1.00 87.56 281 GLY A O 1
ATOM 2146 N N . LYS A 1 282 ? -18.917 5.669 25.010 1.00 89.69 282 LYS A N 1
ATOM 2147 C CA . LYS A 1 282 ? -18.748 6.680 26.060 1.00 89.69 282 LYS A CA 1
ATOM 2148 C C . LYS A 1 282 ? -19.992 6.705 26.942 1.00 89.69 282 LYS A C 1
ATOM 2150 O O . LYS A 1 282 ? -21.102 6.688 26.413 1.00 89.69 282 LYS A O 1
ATOM 2155 N N . ALA A 1 283 ? -19.813 6.802 28.252 1.00 85.75 283 ALA A N 1
ATOM 2156 C CA . ALA A 1 283 ? -20.903 6.907 29.217 1.00 85.75 283 ALA A CA 1
ATOM 2157 C C . ALA A 1 283 ? -20.571 7.928 30.311 1.00 85.75 283 ALA A C 1
ATOM 2159 O O . ALA A 1 283 ? -19.403 8.182 30.600 1.00 85.75 283 ALA A O 1
ATOM 2160 N N . ASN A 1 284 ? -21.606 8.511 30.913 1.00 85.69 284 ASN A N 1
ATOM 2161 C CA . ASN A 1 284 ? -21.462 9.336 32.110 1.00 85.69 284 ASN A CA 1
ATOM 2162 C C . ASN A 1 284 ? -21.726 8.464 33.340 1.00 85.69 284 ASN A C 1
ATOM 2164 O O . ASN A 1 284 ? -22.671 7.673 33.345 1.00 85.69 284 ASN A O 1
ATOM 2168 N N . LEU A 1 285 ? -20.892 8.616 34.359 1.00 79.88 285 LEU A N 1
ATOM 2169 C CA . LEU A 1 285 ? -21.010 7.958 35.649 1.00 79.88 285 LEU A CA 1
ATOM 2170 C C . LEU A 1 285 ? -21.849 8.820 36.615 1.00 79.88 285 LEU A C 1
ATOM 2172 O O . LEU A 1 285 ? -21.994 10.028 36.396 1.00 79.88 285 LEU A O 1
ATOM 2176 N N . PRO A 1 286 ? -22.435 8.224 37.672 1.00 77.12 286 PRO A N 1
ATOM 2177 C CA . PRO A 1 286 ? -23.305 8.944 38.610 1.00 77.12 286 PRO A CA 1
ATOM 2178 C C . PRO A 1 286 ? -22.635 10.111 39.348 1.00 77.12 286 PRO A C 1
ATOM 2180 O O . PRO A 1 286 ? -23.313 11.060 39.728 1.00 77.12 286 PRO A O 1
ATOM 2183 N N . ASP A 1 287 ? -21.317 10.050 39.527 1.00 76.69 287 ASP A N 1
ATOM 2184 C CA . ASP A 1 287 ? -20.479 11.082 40.149 1.00 76.69 287 ASP A CA 1
ATOM 2185 C C . ASP A 1 287 ? -20.121 12.239 39.190 1.00 76.69 287 ASP A C 1
ATOM 2187 O O . ASP A 1 287 ? -19.395 13.161 39.558 1.00 76.69 287 ASP A O 1
ATOM 2191 N N . GLY A 1 288 ? -20.636 12.208 37.957 1.00 82.12 288 GLY A N 1
ATOM 2192 C CA . GLY A 1 288 ? -20.366 13.198 36.918 1.00 82.12 288 GLY A CA 1
ATOM 2193 C C . GLY A 1 288 ? -19.105 12.919 36.098 1.00 82.12 288 GLY A C 1
ATOM 2194 O O . GLY A 1 288 ? -18.855 13.644 35.133 1.00 82.12 288 GLY A O 1
ATOM 2195 N N . ALA A 1 289 ? -18.327 11.881 36.423 1.00 84.12 289 ALA A N 1
ATOM 2196 C CA . ALA A 1 289 ? -17.194 11.476 35.603 1.00 84.12 289 ALA A CA 1
ATOM 2197 C C . ALA A 1 289 ? -17.661 10.888 34.263 1.00 84.12 289 ALA A C 1
ATOM 2199 O O . ALA A 1 289 ? -18.759 10.347 34.131 1.00 84.12 289 ALA A O 1
ATOM 2200 N N . ARG A 1 290 ? -16.812 10.967 33.240 1.00 88.88 290 ARG A N 1
ATOM 2201 C CA . ARG A 1 290 ? -17.049 10.340 31.938 1.00 88.88 290 ARG A CA 1
ATOM 2202 C C . ARG A 1 290 ? -16.125 9.146 31.769 1.00 88.88 290 ARG A C 1
ATOM 2204 O O . ARG A 1 290 ? -14.921 9.281 31.951 1.00 88.88 290 ARG A O 1
ATOM 2211 N N . ILE A 1 291 ? -16.676 8.007 31.369 1.00 88.19 291 ILE A N 1
ATOM 2212 C CA . ILE A 1 291 ? -15.907 6.817 31.010 1.00 88.19 291 ILE A CA 1
ATOM 2213 C C . ILE A 1 291 ? -15.965 6.579 29.501 1.00 88.19 291 ILE A C 1
ATOM 2215 O O . ILE A 1 291 ? -17.009 6.751 28.867 1.00 88.19 291 ILE A O 1
ATOM 2219 N N . GLU A 1 292 ? -14.841 6.182 28.922 1.00 91.25 292 GLU A N 1
ATOM 2220 C CA . GLU A 1 292 ? -14.725 5.716 27.544 1.00 91.25 292 GLU A CA 1
ATOM 2221 C C . GLU A 1 292 ? -13.994 4.379 27.536 1.00 91.25 292 GLU A C 1
ATOM 2223 O O . GLU A 1 292 ? -12.862 4.290 28.000 1.00 91.25 292 GLU A O 1
ATOM 2228 N N . ILE A 1 293 ? -14.638 3.334 27.023 1.00 90.69 293 ILE A N 1
ATOM 2229 C CA . ILE A 1 293 ? -13.987 2.032 26.876 1.00 90.69 293 ILE A CA 1
ATOM 2230 C C . ILE A 1 293 ? -13.162 2.073 25.596 1.00 90.69 293 ILE A C 1
ATOM 2232 O O . ILE A 1 293 ? -13.708 2.326 24.525 1.00 90.69 293 ILE A O 1
ATOM 2236 N N . LEU A 1 294 ? -11.863 1.823 25.693 1.00 88.38 294 LEU A N 1
ATOM 2237 C CA . LEU A 1 294 ? -10.947 1.912 24.562 1.00 88.38 294 LEU A CA 1
ATOM 2238 C C . LEU A 1 294 ? -10.788 0.588 23.830 1.00 88.38 294 LEU A C 1
ATOM 2240 O O . LEU A 1 294 ? -10.822 0.569 22.605 1.00 88.38 294 LEU A O 1
ATOM 2244 N N . ASP A 1 295 ? -10.586 -0.500 24.568 1.00 88.38 295 ASP A N 1
ATOM 2245 C CA . ASP A 1 295 ? -10.230 -1.785 23.975 1.00 88.38 295 ASP A CA 1
ATOM 2246 C C . ASP A 1 295 ? -10.603 -2.940 24.904 1.00 88.38 295 ASP A C 1
ATOM 2248 O O . ASP A 1 295 ? -10.584 -2.797 26.130 1.00 88.38 295 ASP A O 1
ATOM 2252 N N . PHE A 1 296 ? -10.909 -4.092 24.316 1.00 88.50 296 PHE A N 1
ATOM 2253 C CA . PHE A 1 296 ? -11.037 -5.354 25.032 1.00 88.50 296 PHE A CA 1
ATOM 2254 C C . PHE A 1 296 ? -10.019 -6.337 24.473 1.00 88.50 296 PHE A C 1
ATOM 2256 O O . PHE A 1 296 ? -9.965 -6.604 23.273 1.00 88.50 296 PHE A O 1
ATOM 2263 N N . ARG A 1 297 ? -9.218 -6.902 25.372 1.00 85.88 297 ARG A N 1
ATOM 2264 C CA . ARG A 1 297 ? -8.197 -7.883 25.033 1.00 85.88 297 ARG A CA 1
ATOM 2265 C C . ARG A 1 297 ? -8.603 -9.218 25.630 1.00 85.88 297 ARG A C 1
ATOM 2267 O O . ARG A 1 297 ? -8.692 -9.312 26.852 1.00 85.88 297 ARG A O 1
ATOM 2274 N N . PRO A 1 298 ? -8.820 -10.263 24.817 1.00 81.12 298 PRO A N 1
ATOM 2275 C CA . PRO A 1 298 ? -9.109 -11.593 25.345 1.00 81.12 298 PRO A CA 1
ATOM 2276 C C . PRO A 1 298 ? -7.896 -12.217 26.054 1.00 81.12 298 PRO A C 1
ATOM 2278 O O . PRO A 1 298 ? -8.077 -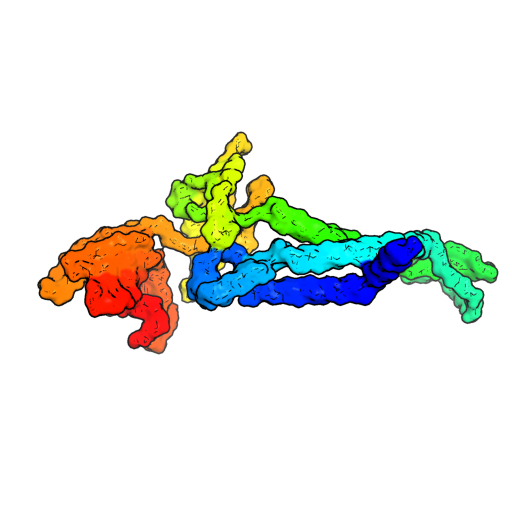13.056 26.931 1.00 81.12 298 PRO A O 1
ATOM 2281 N N . PHE A 1 299 ? -6.679 -11.780 25.714 1.00 81.31 299 PHE A N 1
ATOM 2282 C CA . PHE A 1 299 ? -5.418 -12.222 26.314 1.00 81.31 299 PHE A CA 1
ATOM 2283 C C . PHE A 1 299 ? -4.509 -11.016 26.531 1.00 81.31 299 PHE A C 1
ATOM 2285 O O . PHE A 1 299 ? -4.384 -10.171 25.638 1.00 81.31 299 PHE A O 1
ATOM 2292 N N . THR A 1 300 ? -3.853 -10.945 27.687 1.00 84.62 300 THR A N 1
ATOM 2293 C CA . THR A 1 300 ? -3.035 -9.787 28.064 1.00 84.62 300 THR A CA 1
ATOM 2294 C C . THR A 1 300 ? -1.727 -10.270 28.646 1.00 84.62 300 THR A C 1
ATOM 2296 O O . THR A 1 300 ? -1.699 -10.853 29.722 1.00 84.62 300 THR A O 1
ATOM 2299 N N . VAL A 1 301 ? -0.627 -10.027 27.936 1.00 82.25 301 VAL A N 1
ATOM 2300 C CA . VAL A 1 301 ? 0.705 -10.410 28.405 1.00 82.25 301 VAL A CA 1
ATOM 2301 C C . VAL A 1 301 ? 1.325 -9.244 29.159 1.00 82.25 301 VAL A C 1
ATOM 2303 O O . VAL A 1 301 ? 1.642 -8.220 28.558 1.00 82.25 301 VAL A O 1
ATOM 2306 N N . GLU A 1 302 ? 1.542 -9.425 30.458 1.00 82.06 302 GLU A N 1
ATOM 2307 C CA . GLU A 1 302 ? 2.194 -8.440 31.322 1.00 82.06 302 GLU A CA 1
ATOM 2308 C C . GLU A 1 302 ? 3.562 -8.951 31.787 1.00 82.06 302 GLU A C 1
ATOM 2310 O O . GLU A 1 302 ? 3.789 -10.154 31.960 1.00 82.06 302 GLU A O 1
ATOM 2315 N N . THR A 1 303 ? 4.507 -8.027 31.974 1.00 79.25 303 THR A N 1
ATOM 2316 C CA . THR A 1 303 ? 5.845 -8.339 32.503 1.00 79.25 303 THR A CA 1
ATOM 2317 C C . THR A 1 303 ? 5.977 -7.771 33.908 1.00 79.25 303 THR A C 1
ATOM 2319 O O . THR A 1 303 ? 6.306 -6.599 34.087 1.00 79.25 303 THR A O 1
ATOM 2322 N N . MET A 1 304 ? 5.731 -8.610 34.912 1.00 74.44 304 MET A N 1
ATOM 2323 C CA . MET A 1 304 ? 5.891 -8.228 36.314 1.00 74.44 304 MET A CA 1
ATOM 2324 C C . MET A 1 304 ? 7.378 -8.126 36.682 1.00 74.44 304 MET A C 1
ATOM 2326 O O . MET A 1 304 ? 8.244 -8.771 36.085 1.00 74.44 304 MET A O 1
ATOM 2330 N N . LYS A 1 305 ? 7.701 -7.282 37.667 1.00 75.19 305 LYS A N 1
ATOM 2331 C CA . LYS A 1 305 ? 9.085 -6.978 38.056 1.00 75.19 305 LYS A CA 1
ATOM 2332 C C . LYS A 1 305 ? 9.858 -8.248 38.435 1.00 75.19 305 LYS A C 1
ATOM 2334 O O . LYS A 1 305 ? 9.623 -8.835 39.484 1.00 75.19 305 LYS A O 1
ATOM 2339 N N . GLY A 1 306 ? 10.837 -8.616 37.606 1.00 71.50 306 GLY A N 1
ATOM 2340 C CA . GLY A 1 306 ? 11.695 -9.789 37.821 1.00 71.50 306 GLY A CA 1
ATOM 2341 C C . GLY A 1 306 ? 11.118 -11.113 37.310 1.00 71.50 306 GLY A C 1
ATOM 2342 O O . GLY A 1 306 ? 11.757 -12.149 37.484 1.00 71.50 306 GLY A O 1
ATOM 2343 N N . GLU A 1 307 ? 9.957 -11.089 36.655 1.00 76.25 307 GLU A N 1
ATOM 2344 C CA . GLU A 1 307 ? 9.291 -12.272 36.116 1.00 76.25 307 GLU A CA 1
ATOM 2345 C C . GLU A 1 307 ? 9.332 -12.299 34.584 1.00 76.25 307 GLU A C 1
ATOM 2347 O O . GLU A 1 307 ? 9.640 -11.312 33.912 1.00 76.25 307 GLU A O 1
ATOM 2352 N N . ARG A 1 308 ? 9.063 -13.476 34.011 1.00 78.31 308 ARG A N 1
ATOM 2353 C CA . ARG A 1 308 ? 8.898 -13.609 32.560 1.00 78.31 308 ARG A CA 1
ATOM 2354 C C . ARG A 1 308 ? 7.541 -13.024 32.147 1.00 78.31 308 ARG A C 1
ATOM 2356 O O . ARG A 1 308 ? 6.623 -13.046 32.963 1.00 78.31 308 ARG A O 1
ATOM 2363 N N . PRO A 1 309 ? 7.390 -12.563 30.893 1.00 78.81 309 PRO A N 1
ATOM 2364 C CA . PRO A 1 309 ? 6.087 -12.184 30.364 1.00 78.81 309 PRO A CA 1
ATOM 2365 C C . PRO A 1 309 ? 5.101 -13.342 30.536 1.00 78.81 309 PRO A C 1
ATOM 2367 O O . PRO A 1 309 ? 5.399 -14.471 30.133 1.00 78.81 309 PRO A O 1
ATOM 2370 N N . THR A 1 310 ? 3.962 -13.073 31.164 1.00 81.06 310 THR A N 1
ATOM 2371 C CA . THR A 1 310 ? 2.912 -14.069 31.399 1.00 81.06 310 THR A CA 1
ATOM 2372 C C . THR A 1 310 ? 1.569 -13.507 30.980 1.00 81.06 310 THR A C 1
ATOM 2374 O O . THR A 1 310 ? 1.310 -12.316 31.133 1.00 81.06 310 THR A O 1
ATOM 2377 N N . ASP A 1 311 ? 0.731 -14.369 30.413 1.00 83.62 311 ASP A N 1
ATOM 2378 C CA . ASP A 1 311 ? -0.656 -14.024 30.134 1.00 83.62 311 ASP A CA 1
ATOM 2379 C C . ASP A 1 311 ? -1.433 -13.958 31.455 1.00 83.62 311 ASP A C 1
ATOM 2381 O O . ASP A 1 311 ? -1.522 -14.948 32.185 1.00 83.62 311 ASP A O 1
ATOM 2385 N N . VAL A 1 312 ? -1.959 -12.777 31.771 1.00 86.19 312 VAL A N 1
ATOM 2386 C CA . VAL A 1 312 ? -2.774 -12.504 32.963 1.00 86.19 312 VAL A CA 1
ATOM 2387 C C . VAL A 1 312 ? -4.278 -12.551 32.665 1.00 86.19 312 VAL A C 1
ATOM 2389 O O . VAL A 1 312 ? -5.090 -12.233 33.536 1.00 86.19 312 VAL A O 1
ATOM 2392 N N . GLY A 1 313 ? -4.655 -12.996 31.463 1.00 87.00 313 GLY A N 1
ATOM 2393 C CA . GLY A 1 313 ? -6.034 -13.191 31.039 1.00 87.00 313 GLY A CA 1
ATOM 2394 C C . GLY A 1 313 ? -6.662 -11.948 30.399 1.00 87.00 313 GLY A C 1
ATOM 2395 O O . GLY A 1 313 ? -5.958 -11.010 30.007 1.00 87.00 313 GLY A O 1
ATOM 2396 N N . PRO A 1 314 ? -8.000 -11.930 30.262 1.00 88.81 314 PRO A N 1
ATOM 2397 C CA . PRO A 1 314 ? -8.684 -10.849 29.575 1.00 88.81 314 PRO A CA 1
ATOM 2398 C C . PRO A 1 314 ? -8.578 -9.515 30.319 1.00 88.81 314 PRO A C 1
ATOM 2400 O O . PRO A 1 314 ? -8.687 -9.471 31.549 1.00 88.81 314 PRO A O 1
ATOM 2403 N N . SER A 1 315 ? -8.438 -8.421 29.573 1.00 90.12 315 SER A N 1
ATOM 2404 C CA . SER A 1 315 ? -8.404 -7.066 30.121 1.00 90.12 315 SER A CA 1
ATOM 2405 C C . SER A 1 315 ? -9.262 -6.090 29.326 1.00 90.12 315 SER A C 1
ATOM 2407 O O . SER A 1 315 ? -9.539 -6.292 28.144 1.00 90.12 315 SER A O 1
ATOM 2409 N N . VAL A 1 316 ? -9.640 -4.992 29.972 1.00 90.06 316 VAL A N 1
ATOM 2410 C CA . VAL A 1 316 ? -10.325 -3.859 29.347 1.00 90.06 316 VAL A CA 1
ATOM 2411 C C . VAL A 1 316 ? -9.515 -2.596 29.598 1.00 90.06 316 VAL A C 1
ATOM 2413 O O . VAL A 1 316 ? -9.227 -2.270 30.752 1.00 90.06 316 VAL A O 1
ATOM 2416 N N . ASP A 1 317 ? -9.184 -1.888 28.521 1.00 90.19 317 ASP A N 1
ATOM 2417 C CA . ASP A 1 317 ? -8.594 -0.552 28.576 1.00 90.19 317 ASP A CA 1
ATOM 2418 C C . ASP A 1 317 ? -9.716 0.481 28.546 1.00 90.19 317 ASP A C 1
ATOM 2420 O O . ASP A 1 317 ? -10.632 0.396 27.726 1.00 90.19 317 ASP A O 1
ATOM 2424 N N . TYR A 1 318 ? -9.654 1.471 29.427 1.00 89.81 318 TYR A N 1
ATOM 2425 C CA . TYR A 1 318 ? -10.663 2.519 29.516 1.00 89.81 318 TYR A CA 1
ATOM 2426 C C . TYR A 1 318 ? -10.055 3.837 29.986 1.00 89.81 318 TYR A C 1
ATOM 2428 O O . TYR A 1 318 ? -9.059 3.869 30.703 1.00 89.81 318 TYR A O 1
ATOM 2436 N N . VAL A 1 319 ? -10.667 4.943 29.580 1.00 91.31 319 VAL A N 1
ATOM 2437 C CA . VAL A 1 319 ? -10.365 6.283 30.081 1.00 91.31 319 VAL A CA 1
ATOM 2438 C C . VAL A 1 319 ? -11.459 6.692 31.044 1.00 91.31 319 VAL A C 1
ATOM 2440 O O . VAL A 1 319 ? -12.639 6.592 30.713 1.00 91.31 319 VAL A O 1
ATOM 2443 N N . VAL A 1 320 ? -11.070 7.198 32.209 1.00 88.50 320 VAL A N 1
ATOM 2444 C CA . VAL A 1 320 ? -11.967 7.907 33.123 1.00 88.50 320 VAL A CA 1
ATOM 2445 C C . VAL A 1 320 ? -11.549 9.366 33.160 1.00 88.50 320 VAL A C 1
ATOM 2447 O O . VAL A 1 320 ? -10.395 9.679 33.429 1.00 88.50 320 VAL A O 1
ATOM 2450 N N . GLN A 1 321 ? -12.496 10.255 32.900 1.00 89.56 321 GLN A N 1
ATOM 2451 C CA . GLN A 1 321 ? -12.338 11.701 32.924 1.00 89.56 321 GLN A CA 1
ATOM 2452 C C . GLN A 1 321 ? -13.231 12.260 34.039 1.00 89.56 321 GLN A C 1
ATOM 2454 O O . GLN A 1 321 ? -14.438 12.411 33.827 1.00 89.56 321 GLN A O 1
ATOM 2459 N N . PRO A 1 322 ? -12.675 12.544 35.229 1.00 87.12 322 PRO A N 1
ATOM 2460 C CA . PRO A 1 322 ? -13.416 13.207 36.296 1.00 87.12 322 PRO A CA 1
ATOM 2461 C C . PRO A 1 322 ? -13.831 14.635 35.889 1.00 87.12 322 PRO A C 1
ATOM 2463 O O . PRO A 1 322 ? -13.224 15.202 34.975 1.00 87.12 322 PRO A O 1
ATOM 2466 N N . PRO A 1 323 ? -14.822 15.245 36.567 1.00 85.94 323 PRO A N 1
ATOM 2467 C CA . PRO A 1 323 ? -15.253 16.617 36.277 1.00 85.94 323 PRO A CA 1
ATOM 2468 C C . PRO A 1 323 ? -14.139 17.659 36.456 1.00 85.94 323 PRO A C 1
ATOM 2470 O O . PRO A 1 323 ? -14.013 18.568 35.640 1.00 85.94 323 PRO A O 1
ATOM 2473 N N . ASP A 1 324 ? -13.318 17.485 37.498 1.00 88.19 324 ASP A N 1
ATOM 2474 C CA . ASP A 1 324 ? -12.348 18.482 37.976 1.00 88.19 324 ASP A CA 1
ATOM 2475 C C . ASP A 1 324 ? -10.882 17.997 37.917 1.00 88.19 324 ASP A C 1
ATOM 2477 O O . ASP A 1 324 ? -10.011 18.554 38.585 1.00 88.19 324 ASP A O 1
ATOM 2481 N N . ALA A 1 325 ? -10.584 16.942 37.152 1.00 85.38 325 ALA A N 1
ATOM 2482 C CA . ALA A 1 325 ? -9.231 16.386 37.026 1.00 85.38 325 ALA A CA 1
ATOM 2483 C C . ALA A 1 325 ? -8.908 16.005 35.577 1.00 85.38 325 ALA A C 1
ATOM 2485 O O . ALA A 1 325 ? -9.774 16.070 34.714 1.00 85.38 325 ALA A O 1
ATOM 2486 N N . GLU A 1 326 ? -7.669 15.619 35.281 1.00 87.25 326 GLU A N 1
ATOM 2487 C CA . GLU A 1 326 ? -7.304 15.119 33.950 1.00 87.25 326 GLU A CA 1
ATOM 2488 C C . GLU A 1 326 ? -7.814 13.689 33.713 1.00 87.25 326 GLU A C 1
ATOM 2490 O O . GLU A 1 326 ? -8.034 12.920 34.652 1.00 87.25 326 GLU A O 1
ATOM 2495 N N . ALA A 1 327 ? -8.004 13.333 32.440 1.00 87.06 327 ALA A N 1
ATOM 2496 C CA . ALA A 1 327 ? -8.313 11.969 32.032 1.00 87.06 327 ALA A CA 1
ATOM 2497 C C . ALA A 1 327 ? -7.197 11.009 32.447 1.00 87.06 327 ALA A C 1
ATOM 2499 O O . ALA A 1 327 ? -6.019 11.254 32.201 1.00 87.06 327 ALA A O 1
ATOM 2500 N N . MET A 1 328 ? -7.593 9.867 32.999 1.00 86.94 328 MET A N 1
ATOM 2501 C CA . MET A 1 328 ? -6.696 8.769 33.336 1.00 86.94 328 MET A CA 1
ATOM 2502 C C . MET A 1 328 ? -7.039 7.558 32.482 1.00 86.94 328 MET A C 1
ATOM 2504 O O . MET A 1 328 ? -8.193 7.126 32.455 1.00 86.94 328 MET A O 1
ATOM 2508 N N . GLN A 1 329 ? -6.036 6.993 31.812 1.00 90.50 329 GLN A N 1
ATOM 2509 C CA . GLN A 1 329 ? -6.177 5.734 31.093 1.00 90.50 329 GLN A CA 1
ATOM 2510 C C . GLN A 1 329 ? -5.770 4.570 31.997 1.00 90.50 329 GLN A C 1
ATOM 2512 O O . GLN A 1 329 ? -4.640 4.490 32.482 1.00 90.50 329 GLN A O 1
ATOM 2517 N N . LEU A 1 330 ? -6.705 3.656 32.213 1.00 88.50 330 LEU A N 1
ATOM 2518 C CA . LEU A 1 330 ? -6.588 2.538 33.133 1.00 88.50 330 LEU A CA 1
ATOM 2519 C C . LEU A 1 330 ? -6.831 1.223 32.394 1.00 88.50 330 LEU A C 1
ATOM 2521 O O . LEU A 1 330 ? -7.529 1.177 31.379 1.00 88.50 330 LEU A O 1
ATOM 2525 N N . ARG A 1 331 ? -6.265 0.148 32.938 1.00 89.38 331 ARG A N 1
ATOM 2526 C CA . ARG A 1 331 ? -6.523 -1.232 32.529 1.00 89.38 331 ARG A CA 1
ATOM 2527 C C . ARG A 1 331 ? -7.071 -2.020 33.709 1.00 89.38 331 ARG A C 1
ATOM 2529 O O . ARG A 1 331 ? -6.427 -2.091 34.757 1.00 89.38 331 ARG A O 1
ATOM 2536 N N . ALA A 1 332 ? -8.222 -2.653 33.504 1.00 87.88 332 ALA A N 1
ATOM 2537 C CA . ALA A 1 332 ? -8.803 -3.616 34.433 1.00 87.88 332 ALA A CA 1
ATOM 2538 C C . ALA A 1 332 ? -8.620 -5.039 33.898 1.00 87.88 332 ALA A C 1
ATOM 2540 O O . ALA A 1 332 ? -8.859 -5.291 32.717 1.00 87.88 332 ALA A O 1
ATOM 2541 N N . TYR A 1 333 ? -8.235 -5.973 34.768 1.00 87.19 333 TYR A N 1
ATOM 2542 C CA . TYR A 1 333 ? -8.032 -7.379 34.415 1.00 87.19 333 TYR A CA 1
ATOM 2543 C C . TYR A 1 333 ? -9.154 -8.235 35.000 1.00 87.19 333 TYR A C 1
ATOM 2545 O O . TYR A 1 333 ? -9.403 -8.208 36.205 1.00 87.19 333 TYR A O 1
ATOM 2553 N N . LEU A 1 334 ? -9.812 -9.037 34.160 1.00 84.94 334 LEU A N 1
ATOM 2554 C CA . LEU A 1 334 ? -10.942 -9.871 34.586 1.00 84.94 334 LEU A CA 1
ATOM 2555 C C . LEU A 1 334 ? -10.497 -10.993 35.530 1.00 84.94 334 LEU A C 1
ATOM 2557 O O . LEU A 1 334 ? -11.192 -11.314 36.490 1.00 84.94 334 LEU A O 1
ATOM 2561 N N . SER A 1 335 ? -9.337 -11.595 35.264 1.00 84.38 335 SER A N 1
ATOM 2562 C CA . SER A 1 335 ? -8.809 -12.712 36.059 1.00 84.38 335 SER A CA 1
ATOM 2563 C C . SER A 1 335 ? -7.949 -12.265 37.244 1.00 84.38 335 SER A C 1
ATOM 2565 O O . SER A 1 335 ? -7.604 -13.090 38.090 1.00 84.38 335 SER A O 1
ATOM 2567 N N . ARG A 1 336 ? -7.595 -10.976 37.307 1.00 79.81 336 ARG A N 1
ATOM 2568 C CA . ARG A 1 336 ? -6.695 -10.381 38.305 1.00 79.81 336 ARG A CA 1
ATOM 2569 C C . ARG A 1 336 ? -7.215 -9.013 38.764 1.00 79.81 336 ARG A C 1
ATOM 2571 O O . ARG A 1 336 ? -6.587 -7.999 38.481 1.00 79.81 336 ARG A O 1
ATOM 2578 N N . PRO A 1 337 ? -8.361 -8.953 39.466 1.00 72.00 337 PRO A N 1
ATOM 2579 C CA . PRO A 1 337 ? -8.939 -7.686 39.926 1.00 72.00 337 PRO A CA 1
ATOM 2580 C C . PRO A 1 337 ? -8.064 -6.961 40.965 1.00 72.00 337 PRO A C 1
ATOM 2582 O O . PRO A 1 337 ? -8.290 -5.789 41.247 1.00 72.00 337 PRO A O 1
ATOM 2585 N N . ASP A 1 338 ? -7.063 -7.646 41.532 1.00 74.31 338 ASP A N 1
ATOM 2586 C CA . ASP A 1 338 ? -5.998 -7.068 42.357 1.00 74.31 338 ASP A CA 1
ATOM 2587 C C . ASP A 1 338 ? -5.035 -6.177 41.557 1.00 74.31 338 ASP A C 1
ATOM 2589 O O . ASP A 1 338 ? -4.344 -5.334 42.128 1.00 74.31 338 ASP A O 1
ATOM 2593 N N . MET A 1 339 ? -4.988 -6.359 40.239 1.00 71.81 339 MET A N 1
ATOM 2594 C CA . MET A 1 339 ? -4.177 -5.576 39.326 1.00 71.81 339 MET A CA 1
ATOM 2595 C C . MET A 1 339 ? -5.050 -4.477 38.712 1.00 71.81 339 MET A C 1
ATOM 2597 O O . MET A 1 339 ? -6.064 -4.746 38.075 1.00 71.81 339 MET A O 1
ATOM 2601 N N . VAL A 1 340 ? -4.636 -3.224 38.872 1.00 67.62 340 VAL A N 1
ATOM 2602 C CA . VAL A 1 340 ? -5.117 -2.106 38.054 1.00 67.62 340 VAL A CA 1
ATOM 2603 C C . VAL A 1 340 ? -3.875 -1.440 37.489 1.00 67.62 340 VAL A C 1
ATOM 2605 O O . VAL A 1 340 ? -3.026 -0.967 38.242 1.00 67.62 340 VAL A O 1
ATOM 2608 N N . GLY A 1 341 ? -3.727 -1.488 36.168 1.00 62.84 341 GLY A N 1
ATOM 2609 C CA . GLY A 1 341 ? -2.583 -0.895 35.481 1.00 62.84 341 GLY A CA 1
ATOM 2610 C C . GLY A 1 341 ? -2.910 0.509 34.990 1.00 62.84 341 GLY A C 1
ATOM 2611 O O . GLY A 1 341 ? -4.038 0.766 34.570 1.00 62.84 341 GLY A O 1
ATOM 2612 N N . VAL A 1 342 ? -1.923 1.405 34.981 1.00 59.16 342 VAL A N 1
ATOM 2613 C CA . VAL A 1 342 ? -1.958 2.566 34.081 1.00 59.16 342 VAL A CA 1
ATOM 2614 C C . VAL A 1 342 ? -1.701 2.010 32.681 1.00 59.16 342 VAL A C 1
ATOM 2616 O O . VAL A 1 342 ? -0.718 1.305 32.467 1.00 59.16 342 VAL A O 1
ATOM 2619 N N . ALA A 1 343 ? -2.631 2.222 31.749 1.00 53.53 343 ALA A N 1
ATOM 2620 C CA . ALA A 1 343 ? -2.535 1.625 30.411 1.00 53.53 343 ALA A CA 1
ATOM 2621 C C . ALA A 1 343 ? -1.447 2.284 29.544 1.00 53.53 343 ALA A C 1
ATOM 2623 O O . ALA A 1 343 ? -1.036 1.726 28.525 1.00 53.53 343 ALA A O 1
ATOM 2624 N N . ASP A 1 344 ? -0.985 3.462 29.962 1.00 42.56 344 ASP A N 1
ATOM 2625 C CA . ASP A 1 344 ? 0.181 4.129 29.413 1.00 42.56 344 ASP A CA 1
ATOM 2626 C C . ASP A 1 344 ? 1.413 3.451 30.011 1.00 42.56 344 ASP A C 1
ATOM 2628 O O . ASP A 1 344 ? 1.509 3.360 31.229 1.00 42.56 344 ASP A O 1
ATOM 2632 N N . GLY A 1 345 ? 2.324 2.926 29.187 1.00 37.91 345 GLY A N 1
ATOM 2633 C CA . GLY A 1 345 ? 3.430 2.028 29.572 1.00 37.91 345 GLY A CA 1
ATOM 2634 C C . GLY A 1 345 ? 4.465 2.572 30.576 1.00 37.91 345 GLY A C 1
ATOM 2635 O O . GLY A 1 345 ? 5.596 2.085 30.622 1.00 37.91 345 GLY A O 1
ATOM 2636 N N . GLN A 1 346 ? 4.118 3.578 31.371 1.00 27.45 346 GLN A N 1
ATOM 2637 C CA . GLN A 1 346 ? 4.793 3.951 32.596 1.00 27.45 346 GLN A CA 1
ATOM 2638 C C . GLN A 1 346 ? 4.404 2.981 33.712 1.00 27.45 346 GLN A C 1
ATOM 2640 O O . GLN A 1 346 ? 3.330 3.049 34.306 1.00 27.45 346 GLN A O 1
ATOM 2645 N N . GLN A 1 347 ? 5.328 2.061 33.981 1.00 27.17 347 GLN A N 1
ATOM 2646 C CA . GLN A 1 347 ? 5.350 1.269 35.204 1.00 27.17 347 GLN A CA 1
ATOM 2647 C C . GLN A 1 347 ? 5.147 2.187 36.419 1.00 27.17 347 GLN A C 1
ATOM 2649 O O . GLN A 1 347 ? 5.890 3.160 36.572 1.00 27.17 347 GLN A O 1
ATOM 2654 N N . VAL A 1 348 ? 4.179 1.855 37.275 1.00 30.12 348 VAL A N 1
ATOM 2655 C CA . VAL A 1 348 ? 4.181 2.297 38.677 1.00 30.12 348 VAL A CA 1
ATOM 2656 C C . VAL A 1 348 ? 4.970 1.289 39.500 1.00 30.12 348 VAL A C 1
ATOM 2658 O O . VAL A 1 348 ? 4.738 0.072 39.310 1.00 30.12 348 VAL A O 1
#

Foldseek 3Di:
DVVVVVVVVVLVLLLDPVLLVVLVVVLVVLVVLLVVDAAQDALVVLCVVPNDPVSVVCVVQVSNPSLPGPVSLVSLVSSLSSLVSNCVVCVVVLVVVLVADDPDDPDDDDDDPDDPVVCVVVAWDFHDDDPNRTDTDHDSCVSVVSVVVSVVSNVVSVVSNCCSVVPFDFDDDADAQGKDQWTWTDDHNDTDTDGHQWIKHFPDWDWDADPLRHTDWTKTWIWTQHPVGIDIDIAIAVRWDDDPPDTDHDDDDFPSWDKDWDWDQDPVPRDTDIDIGIAQTWDADPQRKIKHWHGKDQWDFDDDVPDRTDTQGIKTWMWIGHPPDHIFIWIAGPNCNVDIDRPPPDDD

Secondary structure (DSSP, 8-state):
-HHHHHHHHHHHHHTSHHHHHHHHHHHHHHHHHHTSS-SS--HHHHHHHHHHHHHHHHHHHTTTSGGG-HHHHHHHHHHHHHHHHHHHHHHHHHHHHHHSPP------SPPP---HHHHHHTT-EEEEEETTEEEEE--GGGGHHHHHHHHHHHHHHHHHHHHHHH----B----TT-EEEEEEEEETTEEEEEEEEEEEEEEEEEEEE-TTS-EEEEEEEEEEEETTEEEEEEEETTB-EEETTEEE--------S-EEEEEEE-TTT--EEEEEEETT-EEE-TTS-EEEEEEEESS-EE--TTS--EE---EEEEEEE-TTS--EEEEEESS-TT-EEESSS---

Radius of gyration: 32.96 Å; chains: 1; bounding box: 72×58×96 Å

Sequence (348 aa):
MKIKVGLHRILLVMGQMRTAVILLGLCALASMAGTLVVQGLPIQDYVAEYGVVWARVLWYTGLTDVFRAWWFVGILVFLLTSVSVCVMRNGPQIGRALKAPRYLPALQGKGFEIGERELRAAGFRPVGSVNNVNVWQRGALNRVGYFLVHIGVLGVAAAGIVSGFVGWRGTLNLREGETDHVALVWRGADATPQFLPFEVSNDGFEIEFYPSGMPSRYATNLRFKGQGGSRSDVVEVNKPVRVGAYAFYQASFGDGGSGVAGQGLDLSSGALVPFEGRVYGKANLPDGARIEILDFRPFTVETMKGERPTDVGPSVDYVVQPPDAEAMQLRAYLSRPDMVGVADGQQV